Protein AF-A0A9D8R4P7-F1 (afdb_monomer_lite)

pLDDT: mean 79.98, std 19.32, range [27.42, 97.88]

Sequence (269 aa):
MMKMIKWAVLALLPLMLFSCSSNKSGESSENSKGQTEAVQPKTMDEATSVYVNKFASYGFRTRRDAVDKYMNLCSACEDAPRDEKDLPPTVWSKINTIIPSLPDAQRIQEDLIGQELEEGKEDGYFDGKRWLVERGQIRDFTILEEQKSSKRYEAKIKMKLYKTSSYGFDVILKVAYELRDKELDWNLDYVLSQGMDIIKTGNYDGMVVVSSDCSYFLINKCSSPLLVGYTLVESDGDTKKSFCVMKGYEKSYVETHGTVVIDFIEKNY

Foldseek 3Di:
DDDDDDDDDDDDDDDDDDDDDDDDDDDDDDDDDDPPPPPQDQALVSLLVVCLVCVVVVVDAFLVVLLVVSQVSCVNYPPRDPDPVSDDVSSVVSSPVVHDPAQDQVNVLVLLQQDWAAFQDPQAAGHPHIDHQHPPQWAPKDFDDWDDDPFKIKTWIWTWGDPDPWWIKTWIKIWMWTDDPPGRDTDTDDIYTNHIDIDAPVPCPPQWDWDPPPFTKTFGAAQFWKKWWKWFQAPVRDIHIYIDIAHGRGIDTDDGPGDIGTPHMTGDD

Radius of gyration: 30.41 Å; chains: 1; bounding box: 92×51×88 Å

Structure (mmCIF, N/CA/C/O backbone):
data_AF-A0A9D8R4P7-F1
#
_entry.id   AF-A0A9D8R4P7-F1
#
loop_
_atom_site.group_PDB
_atom_site.id
_atom_site.type_symbol
_atom_site.label_atom_id
_atom_site.label_alt_id
_atom_site.label_comp_id
_atom_site.label_asym_id
_atom_site.label_entity_id
_atom_site.label_seq_id
_atom_site.pdbx_PDB_ins_code
_atom_site.Cartn_x
_atom_site.Cartn_y
_atom_site.Cartn_z
_atom_site.occupancy
_atom_site.B_iso_or_equiv
_atom_site.auth_seq_id
_atom_site.auth_comp_id
_atom_site.auth_asym_id
_atom_site.auth_atom_id
_atom_site.pdbx_PDB_model_num
ATOM 1 N N . MET A 1 1 ? -4.059 41.230 -54.038 1.00 35.84 1 MET A N 1
ATOM 2 C CA . MET A 1 1 ? -4.701 40.170 -54.853 1.00 35.84 1 MET A CA 1
ATOM 3 C C . MET A 1 1 ? -4.888 38.954 -53.954 1.00 35.84 1 MET A C 1
ATOM 5 O O . MET A 1 1 ? -3.892 38.434 -53.487 1.00 35.84 1 MET A O 1
ATOM 9 N N . MET A 1 2 ? -6.093 38.728 -53.408 1.00 30.52 2 MET A N 1
ATOM 10 C CA . MET A 1 2 ? -7.085 37.732 -53.888 1.00 30.52 2 MET A CA 1
ATOM 11 C C . MET A 1 2 ? -6.500 36.301 -53.914 1.00 30.52 2 MET A C 1
ATOM 13 O O . MET A 1 2 ? -5.539 36.078 -54.629 1.00 30.52 2 MET A O 1
ATOM 17 N N . LYS A 1 3 ? -7.025 35.290 -53.206 1.00 34.12 3 LYS A N 1
ATOM 18 C CA . LYS A 1 3 ? -8.430 35.000 -52.867 1.00 34.12 3 LYS A CA 1
ATOM 19 C C . LYS A 1 3 ? -8.593 34.283 -51.515 1.00 34.12 3 LYS A C 1
ATOM 21 O O . LYS A 1 3 ? -7.834 33.384 -51.179 1.00 34.12 3 LYS A O 1
ATOM 26 N N . MET A 1 4 ? -9.677 34.652 -50.831 1.00 36.47 4 MET A N 1
ATOM 27 C CA . MET A 1 4 ? -10.406 33.841 -49.853 1.00 36.47 4 MET A CA 1
ATOM 28 C C . MET A 1 4 ? -10.946 32.556 -50.492 1.00 36.47 4 MET A C 1
ATOM 30 O O . MET A 1 4 ? -11.476 32.628 -51.601 1.00 36.47 4 MET A O 1
ATOM 34 N N . ILE A 1 5 ? -10.980 31.456 -49.736 1.00 44.16 5 ILE A N 1
ATOM 35 C CA . ILE A 1 5 ? -12.044 30.451 -49.851 1.00 44.16 5 ILE A CA 1
ATOM 36 C C . ILE A 1 5 ? -12.519 30.096 -48.437 1.00 44.16 5 ILE A C 1
ATOM 38 O O . ILE A 1 5 ? -11.790 29.520 -47.636 1.00 44.16 5 ILE A O 1
ATOM 42 N N . LYS A 1 6 ? -13.760 30.503 -48.157 1.00 37.50 6 LYS A N 1
ATOM 43 C CA . LYS A 1 6 ? -14.604 30.065 -47.044 1.00 37.50 6 LYS A CA 1
ATOM 44 C C . LYS A 1 6 ? -15.208 28.710 -47.407 1.00 37.50 6 LYS A C 1
ATOM 46 O O . LYS A 1 6 ? -15.696 28.580 -48.525 1.00 37.50 6 LYS A O 1
ATOM 51 N N . TRP A 1 7 ? -15.307 27.794 -46.450 1.00 41.50 7 TRP A N 1
ATOM 52 C CA . TRP A 1 7 ? -16.374 26.795 -46.442 1.00 41.50 7 TRP A CA 1
ATOM 53 C C . TRP A 1 7 ? -16.953 26.682 -45.036 1.00 41.50 7 TRP A C 1
ATOM 55 O O . TRP A 1 7 ? -16.262 26.350 -44.078 1.00 41.50 7 TRP A O 1
ATOM 65 N N . ALA A 1 8 ? -18.236 27.011 -44.955 1.00 39.44 8 ALA A N 1
ATOM 66 C CA . ALA A 1 8 ? -19.143 26.717 -43.866 1.00 39.44 8 ALA A CA 1
ATOM 67 C C . ALA A 1 8 ? -20.265 25.867 -44.471 1.00 39.44 8 ALA A C 1
ATOM 69 O O . ALA A 1 8 ? -20.869 26.310 -45.443 1.00 39.44 8 ALA A O 1
ATOM 70 N N . VAL A 1 9 ? -20.533 24.688 -43.908 1.00 35.38 9 VAL A N 1
ATOM 71 C CA . VAL A 1 9 ? -21.799 23.934 -44.015 1.00 35.38 9 VAL A CA 1
ATOM 72 C C . VAL A 1 9 ? -21.881 23.113 -42.717 1.00 35.38 9 VAL A C 1
ATOM 74 O O . VAL A 1 9 ? -20.989 22.316 -42.456 1.00 35.38 9 VAL A O 1
ATOM 77 N N . LEU A 1 10 ? -22.648 23.526 -41.708 1.00 33.72 10 LEU A N 1
ATOM 78 C CA . LEU A 1 10 ? -24.091 23.344 -41.475 1.00 33.72 10 LEU A CA 1
ATOM 79 C C . LEU A 1 10 ? -24.534 21.889 -41.197 1.00 33.72 10 LEU A C 1
ATOM 81 O O . LEU A 1 10 ? -24.593 21.070 -42.102 1.00 33.72 10 LEU A O 1
ATOM 85 N N . ALA A 1 11 ? -24.937 21.690 -39.934 1.00 36.56 11 ALA A N 1
ATOM 86 C CA . ALA A 1 11 ? -26.035 20.863 -39.413 1.00 36.56 11 ALA A CA 1
ATOM 87 C C . ALA A 1 11 ? -26.041 19.333 -39.628 1.00 36.56 11 ALA A C 1
ATOM 89 O O . ALA A 1 11 ? -26.148 18.849 -40.746 1.00 36.56 11 ALA A O 1
ATOM 90 N N . LEU A 1 12 ? -26.143 18.582 -38.519 1.00 34.09 12 LEU A N 1
ATOM 91 C CA . LEU A 1 12 ? -27.394 17.911 -38.111 1.00 34.09 12 LEU A CA 1
ATOM 92 C C . LEU A 1 12 ? -27.216 17.172 -36.770 1.00 34.09 12 LEU A C 1
ATOM 94 O O . LEU A 1 12 ? -26.515 16.171 -36.667 1.00 34.09 12 LEU A O 1
ATOM 98 N N . LEU A 1 13 ? -27.893 17.692 -35.746 1.00 39.62 13 LEU A N 1
ATOM 99 C CA . LEU A 1 13 ? -28.255 16.996 -34.509 1.00 39.62 13 LEU A CA 1
ATOM 100 C C . LEU A 1 13 ? -29.486 16.118 -34.777 1.00 39.62 13 LEU A C 1
ATOM 102 O O . LEU A 1 13 ? -30.427 16.600 -35.411 1.00 39.62 13 LEU A O 1
ATOM 106 N N . PRO A 1 14 ? -29.559 14.923 -34.177 1.00 43.78 14 PRO A N 1
ATOM 107 C CA . PRO A 1 14 ? -30.838 14.387 -33.736 1.00 43.78 14 PRO A CA 1
ATOM 108 C C . PRO A 1 14 ? -30.864 14.240 -32.211 1.00 43.78 14 PRO A C 1
ATOM 110 O O . PRO A 1 14 ? -30.110 13.465 -31.622 1.00 43.78 14 PRO A O 1
ATOM 113 N N . LEU A 1 15 ? -31.795 14.973 -31.592 1.00 41.69 15 LEU A N 1
ATOM 114 C CA . LEU A 1 15 ? -32.426 14.577 -30.338 1.00 41.69 15 LEU A CA 1
ATOM 115 C C . LEU A 1 15 ? -33.065 13.194 -30.520 1.00 41.69 15 LEU A C 1
ATOM 117 O O . LEU A 1 15 ? -33.832 12.992 -31.459 1.00 41.69 15 LEU A O 1
ATOM 121 N N . MET A 1 16 ? -32.851 12.301 -29.560 1.00 44.09 16 MET A N 1
ATOM 122 C CA . MET A 1 16 ? -33.767 11.195 -29.287 1.00 44.09 16 MET A CA 1
ATOM 123 C C . MET A 1 16 ? -34.243 11.329 -27.842 1.00 44.09 16 MET A C 1
ATOM 125 O O . MET A 1 16 ? -33.604 10.870 -26.900 1.00 44.09 16 MET A O 1
ATOM 129 N N . LEU A 1 17 ? -35.375 12.016 -27.693 1.00 38.16 17 LEU A N 1
ATOM 130 C CA . LEU A 1 17 ? -36.279 11.867 -26.562 1.00 38.16 17 LEU A CA 1
ATOM 131 C C . LEU A 1 17 ? -37.118 10.614 -26.823 1.00 38.16 17 LEU A C 1
ATOM 133 O O . LEU A 1 17 ? -37.906 10.597 -27.764 1.00 38.16 17 LEU A O 1
ATOM 137 N N . PHE A 1 18 ? -36.991 9.598 -25.974 1.00 35.66 18 PHE A N 1
ATOM 138 C CA . PHE A 1 18 ? -38.037 8.591 -25.811 1.00 35.66 18 PHE A CA 1
ATOM 139 C C . PHE A 1 18 ? -38.735 8.837 -24.476 1.00 35.66 18 PHE A C 1
ATOM 141 O O . PHE A 1 18 ? -38.341 8.327 -23.434 1.00 35.66 18 PHE A O 1
ATOM 148 N N . SER A 1 19 ? -39.796 9.640 -24.547 1.00 33.31 19 SER A N 1
ATOM 149 C CA . SER A 1 19 ? -40.949 9.519 -23.662 1.00 33.31 19 SER A CA 1
ATOM 150 C C . SER A 1 19 ? -42.031 8.776 -24.436 1.00 33.31 19 SER A C 1
ATOM 152 O O . SER A 1 19 ? -42.495 9.256 -25.467 1.00 33.31 19 SER A O 1
ATOM 154 N N . CYS A 1 20 ? -42.468 7.633 -23.917 1.00 33.03 20 CYS A N 1
ATOM 155 C CA . CYS A 1 20 ? -43.811 7.118 -24.155 1.00 33.03 20 CYS A CA 1
ATOM 156 C C . CYS A 1 20 ? -44.478 6.901 -22.798 1.00 33.03 20 CYS A C 1
ATOM 158 O O . CYS A 1 20 ? -44.189 5.970 -22.053 1.00 33.03 20 CYS A O 1
ATOM 160 N N . SER A 1 21 ? -45.336 7.871 -22.508 1.00 31.88 21 SER A N 1
ATOM 161 C CA . SER A 1 21 ? -46.465 7.852 -21.587 1.00 31.88 21 SER A CA 1
ATOM 162 C C . SER A 1 21 ? -47.461 6.739 -21.955 1.00 31.88 21 SER A C 1
ATOM 164 O O . SER A 1 21 ? -47.624 6.447 -23.139 1.00 31.88 21 SER A O 1
ATOM 166 N N . SER A 1 22 ? -48.175 6.177 -20.967 1.00 33.00 22 SER A N 1
ATOM 167 C CA . SER A 1 22 ? -49.644 6.344 -20.881 1.00 33.00 22 SER A CA 1
ATOM 168 C C . SER A 1 22 ? -50.313 5.480 -19.794 1.00 33.00 22 SER A C 1
ATOM 170 O O . SER A 1 22 ? -50.441 4.268 -19.927 1.00 33.00 22 SER A O 1
ATOM 172 N N . ASN A 1 23 ? -50.777 6.178 -18.749 1.00 33.44 23 ASN A N 1
ATOM 173 C CA . ASN A 1 23 ? -52.084 6.123 -18.070 1.00 33.44 23 ASN A CA 1
ATOM 174 C C . ASN A 1 23 ? -52.814 4.782 -17.841 1.00 33.44 23 ASN A C 1
ATOM 176 O O . ASN A 1 23 ? -53.362 4.199 -18.774 1.00 33.44 23 ASN A O 1
ATOM 180 N N . LYS A 1 24 ? -53.144 4.509 -16.567 1.00 30.77 24 LYS A N 1
ATOM 181 C CA . LYS A 1 24 ? -54.489 4.815 -16.029 1.00 30.77 24 LYS A CA 1
ATOM 182 C C . LYS A 1 24 ? -54.573 4.698 -14.500 1.00 30.77 24 LYS A C 1
ATOM 184 O O . LYS A 1 24 ? -54.025 3.799 -13.881 1.00 30.77 24 LYS A O 1
ATOM 189 N N . SER A 1 25 ? -55.297 5.667 -13.958 1.00 34.38 25 SER A N 1
ATOM 190 C CA . SER A 1 25 ? -55.789 5.869 -12.599 1.00 34.38 25 SER A CA 1
ATOM 191 C C . SER A 1 25 ? -56.754 4.785 -12.103 1.00 34.38 25 SER A C 1
ATOM 193 O O . SER A 1 25 ? -57.582 4.328 -12.891 1.00 34.38 25 SER A O 1
ATOM 195 N N . GLY A 1 26 ? -56.776 4.545 -10.787 1.00 29.28 26 GLY A N 1
ATOM 196 C CA . GLY A 1 26 ? -57.983 4.084 -10.091 1.00 29.28 26 GLY A CA 1
ATOM 197 C C . GLY A 1 26 ? -57.746 3.189 -8.874 1.00 29.28 26 GLY A C 1
ATOM 198 O O . GLY A 1 26 ? -57.431 2.023 -9.042 1.00 29.28 26 GLY A O 1
ATOM 199 N N . GLU A 1 27 ? -58.009 3.758 -7.695 1.00 27.42 27 GLU A N 1
ATOM 200 C CA . GLU A 1 27 ? -58.488 3.105 -6.461 1.00 27.42 27 GLU A CA 1
ATOM 201 C C . GLU A 1 27 ? -57.509 2.348 -5.536 1.00 27.42 27 GLU A C 1
ATOM 203 O O . GLU A 1 27 ? -57.062 1.232 -5.768 1.00 27.42 27 GLU A O 1
ATOM 208 N N . SER A 1 28 ? -57.245 3.034 -4.417 1.00 34.16 28 SER A N 1
ATOM 209 C CA . SER A 1 28 ? -57.152 2.554 -3.032 1.00 34.16 28 SER A CA 1
ATOM 210 C C . SER A 1 28 ? -57.069 1.046 -2.767 1.00 34.16 28 SER A C 1
ATOM 212 O O . SER A 1 28 ? -58.062 0.330 -2.872 1.00 34.16 28 SER A O 1
ATOM 214 N N . SER A 1 29 ? -55.969 0.637 -2.138 1.00 30.30 29 SER A N 1
ATOM 215 C CA . SER A 1 29 ? -56.058 -0.208 -0.947 1.00 30.30 29 SER A CA 1
ATOM 216 C C . SER A 1 29 ? -54.818 -0.022 -0.082 1.00 30.30 29 SER A C 1
ATOM 218 O O . SER A 1 29 ? -53.686 -0.144 -0.550 1.00 30.30 29 SER A O 1
ATOM 220 N N . GLU A 1 30 ? -55.073 0.279 1.182 1.00 35.19 30 GLU A N 1
ATOM 221 C CA . GLU A 1 30 ? -54.176 0.191 2.322 1.00 35.19 30 GLU A CA 1
ATOM 222 C C . GLU A 1 30 ? -53.153 -0.952 2.212 1.00 35.19 30 GLU A C 1
ATOM 224 O O . GLU A 1 30 ? -53.505 -2.116 2.033 1.00 35.19 30 GLU A O 1
ATOM 229 N N . ASN A 1 31 ? -51.876 -0.625 2.403 1.00 31.11 31 ASN A N 1
ATOM 230 C CA . ASN A 1 31 ? -51.019 -1.381 3.314 1.00 31.11 31 ASN A CA 1
ATOM 231 C C . ASN A 1 31 ? -49.731 -0.602 3.581 1.00 31.11 31 ASN A C 1
ATOM 233 O O . ASN A 1 31 ? -48.689 -0.796 2.958 1.00 31.11 31 ASN A O 1
ATOM 237 N N . SER A 1 32 ? -49.817 0.269 4.582 1.00 41.09 32 SER A N 1
ATOM 238 C CA . SER A 1 32 ? -48.684 0.605 5.428 1.00 41.09 32 SER A CA 1
ATOM 239 C C . SER A 1 32 ? -48.133 -0.684 6.048 1.00 41.09 32 SER A C 1
ATOM 241 O O . SER A 1 32 ? -48.747 -1.261 6.946 1.00 41.09 32 SER A O 1
ATOM 243 N N . LYS A 1 33 ? -46.966 -1.144 5.597 1.00 34.75 33 LYS A N 1
ATOM 244 C CA . LYS A 1 33 ? -46.168 -2.124 6.340 1.00 34.75 33 LYS A CA 1
ATOM 245 C C . LYS A 1 33 ? -44.724 -1.656 6.449 1.00 34.75 33 LYS A C 1
ATOM 247 O O . LYS A 1 33 ? -43.892 -1.938 5.598 1.00 34.75 33 LYS A O 1
ATOM 252 N N . GLY A 1 34 ? -44.471 -0.976 7.565 1.00 33.84 34 GLY A N 1
ATOM 253 C CA . GLY A 1 34 ? -43.311 -1.272 8.397 1.00 33.84 34 GLY A CA 1
ATOM 254 C C . GLY A 1 34 ? -41.989 -0.644 7.982 1.00 33.84 34 GLY A C 1
ATOM 255 O O . GLY A 1 34 ? -41.006 -1.359 7.832 1.00 33.84 34 GLY A O 1
ATOM 256 N N . GLN A 1 35 ? -41.913 0.687 7.939 1.00 33.66 35 GLN A N 1
ATOM 257 C CA . GLN A 1 35 ? -40.735 1.309 8.542 1.00 33.66 35 GLN A CA 1
ATOM 258 C C . GLN A 1 35 ? -40.884 1.112 10.050 1.00 33.66 35 GLN A C 1
ATOM 260 O O . GLN A 1 35 ? -41.566 1.876 10.726 1.00 33.66 35 GLN A O 1
ATOM 265 N N . THR A 1 36 ? -40.333 0.016 10.566 1.00 39.75 36 THR A N 1
ATOM 266 C CA . THR A 1 36 ? -40.119 -0.140 12.000 1.00 39.75 36 THR A CA 1
ATOM 267 C C . THR A 1 36 ? -39.171 0.985 12.392 1.00 39.75 36 THR A C 1
ATOM 269 O O . THR A 1 36 ? -37.985 0.930 12.061 1.00 39.75 36 THR A O 1
ATOM 272 N N . GLU A 1 37 ? -39.688 2.036 13.031 1.00 45.66 37 GLU A N 1
ATOM 273 C CA . GLU A 1 37 ? -38.845 2.957 13.789 1.00 45.66 37 GLU A CA 1
ATOM 274 C C . GLU A 1 37 ? -37.920 2.086 14.639 1.00 45.66 37 GLU A C 1
ATOM 276 O O . GLU A 1 37 ? -38.380 1.202 15.367 1.00 45.66 37 GLU A O 1
ATOM 281 N N . ALA A 1 38 ? -36.609 2.229 14.446 1.00 61.56 38 ALA A N 1
ATOM 282 C CA . ALA A 1 38 ? -35.646 1.463 15.212 1.00 61.56 38 ALA A CA 1
ATOM 283 C C . ALA A 1 38 ? -35.826 1.865 16.676 1.00 61.56 38 ALA A C 1
ATOM 285 O O . ALA A 1 38 ? -35.404 2.949 17.074 1.00 61.56 38 ALA A O 1
ATOM 286 N N . VAL A 1 39 ? -36.512 1.016 17.443 1.00 71.62 39 VAL A N 1
ATOM 287 C CA . VAL A 1 39 ? -36.743 1.226 18.869 1.00 71.62 39 VAL A CA 1
ATOM 288 C C . VAL A 1 39 ? -35.374 1.405 19.517 1.00 71.62 39 VAL A C 1
ATOM 290 O O . VAL A 1 39 ? -34.543 0.495 19.489 1.00 71.62 39 VAL A O 1
ATOM 293 N N . GLN A 1 40 ? -35.130 2.614 20.021 1.00 81.81 40 GLN A N 1
ATOM 294 C CA . GLN A 1 40 ? -33.942 2.937 20.801 1.00 81.81 40 GLN A CA 1
ATOM 295 C C . GLN A 1 40 ? -33.931 2.035 22.046 1.00 81.81 40 GLN A C 1
ATOM 297 O O . GLN A 1 40 ? -34.973 1.928 22.704 1.00 81.81 40 GLN A O 1
ATOM 302 N N . PRO A 1 41 ? -32.808 1.368 22.360 1.00 88.12 41 PRO A N 1
ATOM 303 C CA . PRO A 1 41 ? -32.706 0.548 23.559 1.00 88.12 41 PRO A CA 1
ATOM 304 C C . PRO A 1 41 ? -32.970 1.390 24.809 1.00 88.12 41 PRO A C 1
ATOM 306 O O . PRO A 1 41 ? -32.479 2.515 24.911 1.00 88.12 41 PRO A O 1
ATOM 309 N N . LYS A 1 42 ? -33.732 0.851 25.763 1.00 88.00 42 LYS A N 1
ATOM 310 C CA . LYS A 1 42 ? -33.992 1.523 27.048 1.00 88.00 42 LYS A CA 1
ATOM 311 C C . LYS A 1 42 ? -33.027 1.071 28.136 1.00 88.00 42 LYS A C 1
ATOM 313 O O . LYS A 1 42 ? -32.786 1.808 29.087 1.00 88.00 42 LYS A O 1
ATOM 318 N N . THR A 1 43 ? -32.476 -0.132 27.993 1.00 91.19 43 THR A N 1
ATOM 319 C CA . THR A 1 43 ? -31.517 -0.711 28.937 1.00 91.19 43 THR A CA 1
ATOM 320 C C . THR A 1 43 ? -30.192 -1.038 28.255 1.00 91.19 43 THR A C 1
ATOM 322 O O . THR A 1 43 ? -30.125 -1.274 27.044 1.00 91.19 43 THR A O 1
ATOM 325 N N . MET A 1 44 ? -29.122 -1.099 29.050 1.00 91.00 44 MET A N 1
ATOM 326 C CA . MET A 1 44 ? -27.795 -1.471 28.556 1.00 91.00 44 MET A CA 1
ATOM 327 C C . MET A 1 44 ? -27.761 -2.907 28.002 1.00 91.00 44 MET A C 1
ATOM 329 O O . MET A 1 44 ? -27.059 -3.174 27.025 1.00 91.00 44 MET A O 1
ATOM 333 N N . ASP A 1 45 ? -28.548 -3.825 28.568 1.00 91.88 45 ASP A N 1
ATOM 334 C CA . ASP A 1 45 ? -28.653 -5.208 28.085 1.00 91.88 45 ASP A CA 1
ATOM 335 C C . ASP A 1 45 ? -29.309 -5.275 26.700 1.00 91.88 45 ASP A C 1
ATOM 337 O O . ASP A 1 45 ? -28.825 -5.976 25.804 1.00 91.88 45 ASP A O 1
ATOM 341 N N . GLU A 1 46 ? -30.372 -4.492 26.483 1.00 92.06 46 GLU A N 1
ATOM 342 C CA . GLU A 1 46 ? -30.994 -4.340 25.166 1.00 92.06 46 GLU A CA 1
ATOM 343 C C . GLU A 1 46 ? -30.002 -3.745 24.160 1.00 92.06 46 GLU A C 1
ATOM 345 O O . GLU A 1 46 ? -29.854 -4.275 23.055 1.00 92.06 46 GLU A O 1
ATOM 350 N N . ALA A 1 47 ? -29.277 -2.690 24.547 1.00 92.31 47 ALA A N 1
ATOM 351 C CA . ALA A 1 47 ? -28.285 -2.047 23.690 1.00 92.31 47 ALA A CA 1
ATOM 352 C C . ALA A 1 47 ? -27.147 -3.008 23.320 1.00 92.31 47 ALA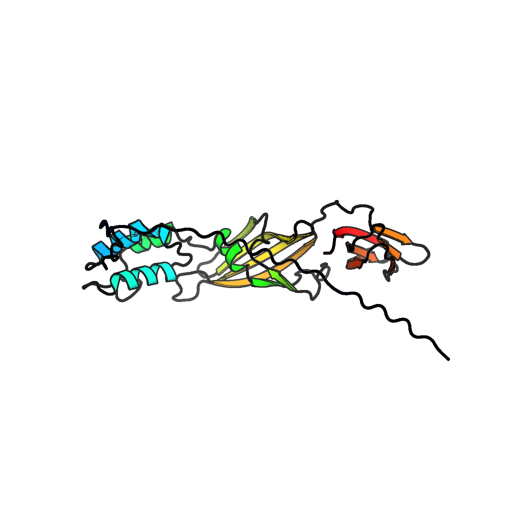 A C 1
ATOM 354 O O . ALA A 1 47 ? -26.783 -3.118 22.147 1.00 92.31 47 ALA A O 1
ATOM 355 N N . THR A 1 48 ? -26.643 -3.767 24.296 1.00 93.38 48 THR A N 1
ATOM 356 C CA . THR A 1 48 ? -25.619 -4.803 24.105 1.00 93.38 48 THR A CA 1
ATOM 357 C C . THR A 1 48 ? -26.102 -5.873 23.136 1.00 93.38 48 THR A C 1
ATOM 359 O O . THR A 1 48 ? -25.396 -6.207 22.183 1.00 93.38 48 THR A O 1
ATOM 362 N N . SER A 1 49 ? -27.321 -6.381 23.326 1.00 93.56 49 SER A N 1
ATOM 363 C CA . SER A 1 49 ? -27.913 -7.390 22.446 1.00 93.56 49 SER A CA 1
ATOM 364 C C . SER A 1 49 ? -28.057 -6.875 21.010 1.00 93.56 49 SER A C 1
ATOM 366 O O . SER A 1 49 ? -27.612 -7.529 20.062 1.00 93.56 49 SER A O 1
ATOM 368 N N . VAL A 1 50 ? -28.603 -5.667 20.825 1.00 93.00 50 VAL A N 1
ATOM 369 C CA . VAL A 1 50 ? -28.737 -5.034 19.502 1.00 93.00 50 VAL A CA 1
ATOM 370 C C . VAL A 1 50 ? -27.371 -4.842 18.848 1.00 93.00 50 VAL A C 1
ATOM 372 O O . VAL A 1 50 ? -27.199 -5.163 17.669 1.00 93.00 50 VAL A O 1
ATOM 375 N N . TYR A 1 51 ? -26.396 -4.339 19.601 1.00 93.88 51 TYR A N 1
ATOM 376 C CA . TYR A 1 51 ? -25.051 -4.075 19.114 1.00 93.88 51 TYR A CA 1
ATOM 377 C C . TYR A 1 51 ? -24.337 -5.354 18.676 1.00 93.88 51 TYR A C 1
ATOM 379 O O . TYR A 1 51 ? -23.867 -5.429 17.543 1.00 93.88 51 TYR A O 1
ATOM 387 N N . VAL A 1 52 ? -24.305 -6.385 19.525 1.00 93.50 52 VAL A N 1
ATOM 388 C CA . VAL A 1 52 ? -23.616 -7.653 19.238 1.00 93.50 52 VAL A CA 1
ATOM 389 C C . VAL A 1 52 ? -24.250 -8.373 18.047 1.00 93.50 52 VAL A C 1
ATOM 391 O O . VAL A 1 52 ? -23.519 -8.864 17.181 1.00 93.50 52 VAL A O 1
ATOM 394 N N . ASN A 1 53 ? -25.585 -8.392 17.962 1.00 92.75 53 ASN A N 1
ATOM 395 C CA . ASN A 1 53 ? -26.312 -9.043 16.869 1.00 92.75 53 ASN A CA 1
ATOM 396 C C . ASN A 1 53 ? -26.113 -8.335 15.524 1.00 92.75 53 ASN A C 1
ATOM 398 O O . ASN A 1 53 ? -26.069 -8.986 14.482 1.00 92.75 53 ASN A O 1
ATOM 402 N N . LYS A 1 54 ? -25.966 -7.006 15.534 1.00 93.12 54 LYS A N 1
ATOM 403 C CA . LYS A 1 54 ? -25.767 -6.203 14.319 1.00 93.12 54 LYS A CA 1
ATOM 404 C C . LYS A 1 54 ? -24.311 -5.839 14.052 1.00 93.12 54 LYS A C 1
ATOM 406 O O . LYS A 1 54 ? -24.049 -5.191 13.043 1.00 93.12 54 LYS A O 1
ATOM 411 N N . PHE A 1 55 ? -23.366 -6.275 14.886 1.00 92.06 55 PHE A N 1
ATOM 412 C CA . PHE A 1 55 ? -21.977 -5.813 14.842 1.00 92.06 55 PHE A CA 1
ATOM 413 C C . PHE A 1 55 ? -21.369 -5.894 13.439 1.00 92.06 55 PHE A C 1
ATOM 415 O O . PHE A 1 55 ? -20.854 -4.910 12.919 1.00 92.06 55 PHE A O 1
ATOM 422 N N . ALA A 1 56 ? -21.489 -7.060 12.796 1.00 87.88 56 ALA A N 1
ATOM 423 C CA . ALA A 1 56 ? -20.938 -7.293 11.463 1.00 87.88 56 ALA A CA 1
ATOM 424 C C . ALA A 1 56 ? -21.564 -6.382 10.391 1.00 87.88 56 ALA A C 1
ATOM 426 O O . ALA A 1 56 ? -20.889 -6.002 9.442 1.00 87.88 56 ALA A O 1
ATOM 427 N N . SER A 1 57 ? -22.833 -5.991 10.557 1.00 90.88 57 SER A N 1
ATOM 428 C CA . SER A 1 57 ? -23.524 -5.101 9.615 1.00 90.88 57 SER A CA 1
ATOM 429 C C . SER A 1 57 ? -23.065 -3.645 9.700 1.00 90.88 57 SER A C 1
ATOM 431 O O . SER A 1 57 ? -23.293 -2.888 8.762 1.00 90.88 57 SER A O 1
ATOM 433 N N . TYR A 1 58 ? -22.415 -3.245 10.799 1.00 89.00 58 TYR A N 1
ATOM 434 C CA . TYR A 1 58 ? -21.907 -1.883 10.947 1.00 89.00 58 TYR A CA 1
ATOM 435 C C . TYR A 1 58 ? -20.602 -1.644 10.183 1.00 89.00 58 TYR A C 1
ATOM 437 O O . TYR A 1 58 ? -20.279 -0.493 9.910 1.00 89.00 58 TYR A O 1
ATOM 445 N N . GLY A 1 59 ? -19.866 -2.703 9.824 1.00 86.81 59 GLY A N 1
ATOM 446 C CA . GLY A 1 59 ? -18.647 -2.584 9.019 1.00 86.81 59 GLY A CA 1
ATOM 447 C C . GLY A 1 59 ? -17.552 -1.736 9.674 1.00 86.81 59 GLY A C 1
ATOM 448 O O . GLY A 1 59 ? -16.853 -1.006 8.971 1.00 86.81 59 GLY A O 1
ATOM 449 N N . PHE A 1 60 ? -17.427 -1.791 11.006 1.00 89.56 60 PHE A N 1
ATOM 450 C CA . PHE A 1 60 ? -16.413 -1.022 11.730 1.00 89.56 60 PHE A CA 1
ATOM 451 C C . PHE A 1 60 ? -15.002 -1.387 11.281 1.00 89.56 60 PHE A C 1
ATOM 453 O O . PHE A 1 60 ? -14.680 -2.562 11.104 1.00 89.56 60 PHE A O 1
ATOM 460 N N . ARG A 1 61 ? -14.158 -0.361 11.166 1.00 82.81 61 ARG A N 1
ATOM 461 C CA . ARG A 1 61 ? -12.741 -0.499 10.811 1.00 82.81 61 ARG A CA 1
ATOM 462 C C . ARG A 1 61 ? -11.821 -0.273 12.001 1.00 82.81 61 ARG A C 1
ATOM 464 O O . ARG A 1 61 ? -10.752 -0.873 12.076 1.00 82.81 61 ARG A O 1
ATOM 471 N N . THR A 1 62 ? -12.244 0.584 12.927 1.00 87.75 62 THR A N 1
ATOM 472 C CA . THR A 1 62 ? -11.479 0.954 14.116 1.00 87.75 62 THR A CA 1
ATOM 473 C C . THR A 1 62 ? -12.251 0.587 15.377 1.00 87.75 62 THR A C 1
ATOM 475 O O . THR A 1 62 ? -13.489 0.558 15.390 1.00 87.75 62 THR A O 1
ATOM 478 N N . ARG A 1 63 ? -11.526 0.268 16.453 1.00 91.88 63 ARG A N 1
ATOM 479 C CA . ARG A 1 63 ? -12.130 0.060 17.771 1.00 91.88 63 ARG A CA 1
ATOM 480 C C . ARG A 1 63 ? -12.831 1.321 18.238 1.00 91.88 63 ARG A C 1
ATOM 482 O O . ARG A 1 63 ? -13.906 1.198 18.810 1.00 91.88 63 ARG A O 1
ATOM 489 N N . ARG A 1 64 ? -12.277 2.505 17.959 1.00 91.25 64 ARG A N 1
ATOM 490 C CA . ARG A 1 64 ? -12.921 3.775 18.314 1.00 91.25 64 ARG A CA 1
ATOM 491 C C . ARG A 1 64 ? -14.304 3.924 17.675 1.00 91.25 64 ARG A C 1
ATOM 493 O O . ARG A 1 64 ? -15.259 4.128 18.412 1.00 91.25 64 ARG A O 1
ATOM 500 N N . ASP A 1 65 ? -14.455 3.686 16.369 1.00 90.94 65 ASP A N 1
ATOM 501 C CA . ASP A 1 65 ? -15.777 3.735 15.712 1.00 90.94 65 ASP A CA 1
ATOM 502 C C . ASP A 1 65 ? -16.767 2.748 16.346 1.00 90.94 65 ASP A C 1
ATOM 504 O O . ASP A 1 65 ? -17.954 3.038 16.527 1.00 90.94 65 ASP A O 1
ATOM 508 N N . ALA A 1 66 ? -16.270 1.554 16.677 1.00 92.81 66 ALA A N 1
ATOM 509 C CA . ALA A 1 66 ? -17.065 0.505 17.287 1.00 92.81 66 ALA A CA 1
ATOM 510 C C . ALA A 1 66 ? -17.535 0.910 18.696 1.00 92.81 66 ALA A C 1
ATOM 512 O O . ALA A 1 66 ? -18.712 0.722 19.021 1.00 92.81 66 ALA A O 1
ATOM 513 N N . VAL A 1 67 ? -16.640 1.484 19.503 1.00 93.25 67 VAL A N 1
ATOM 514 C CA . VAL A 1 67 ? -16.934 2.019 20.837 1.00 93.25 67 VAL A CA 1
ATOM 515 C C . VAL A 1 67 ? -17.925 3.174 20.738 1.00 93.25 67 VAL A C 1
ATOM 517 O O . VAL A 1 67 ? -18.979 3.109 21.365 1.00 93.25 67 VAL A O 1
ATOM 520 N N . ASP A 1 68 ? -17.669 4.169 19.891 1.00 91.94 68 ASP A N 1
ATOM 521 C CA . ASP A 1 68 ? -18.536 5.338 19.723 1.00 91.94 68 ASP A CA 1
ATOM 522 C C . ASP A 1 68 ? -19.948 4.933 19.291 1.00 91.94 68 ASP A C 1
ATOM 524 O O . ASP A 1 68 ? -20.947 5.458 19.789 1.00 91.94 68 ASP A O 1
ATOM 528 N N . LYS A 1 69 ? -20.075 3.948 18.394 1.00 93.88 69 LYS A N 1
ATOM 529 C CA . LYS A 1 69 ? -21.388 3.429 17.999 1.00 93.88 69 LYS A CA 1
ATOM 530 C C . LYS A 1 69 ? -22.124 2.768 19.161 1.00 93.88 69 LYS A C 1
ATOM 532 O O . LYS A 1 69 ? -23.343 2.917 19.247 1.00 93.88 69 LYS A O 1
ATOM 537 N N . TYR A 1 70 ? -21.418 2.050 20.031 1.00 93.50 70 TYR A N 1
ATOM 538 C CA . TYR A 1 70 ? -22.016 1.467 21.229 1.00 93.50 70 TYR A CA 1
ATOM 539 C C . TYR A 1 70 ? -22.440 2.550 22.230 1.00 93.50 70 TYR A C 1
ATOM 541 O O . TYR A 1 70 ? -23.590 2.554 22.660 1.00 93.50 70 TYR A O 1
ATOM 549 N N . MET A 1 71 ? -21.567 3.519 22.523 1.00 92.25 71 MET A N 1
ATOM 550 C CA . MET A 1 71 ? -21.871 4.648 23.416 1.00 92.25 71 MET A CA 1
ATOM 551 C C . MET A 1 71 ? -23.108 5.422 22.939 1.00 92.25 71 MET A C 1
ATOM 553 O O . MET A 1 71 ? -24.002 5.719 23.726 1.00 92.25 71 MET A O 1
ATOM 557 N N . ASN A 1 72 ? -23.214 5.663 21.629 1.00 91.56 72 ASN A N 1
ATOM 558 C CA . ASN A 1 72 ? -24.373 6.318 21.022 1.00 91.56 72 ASN A CA 1
ATOM 559 C C . ASN A 1 72 ? -25.659 5.477 21.084 1.00 91.56 72 ASN A C 1
ATOM 561 O O . ASN A 1 72 ? -26.744 6.037 21.179 1.00 91.56 72 ASN A O 1
ATOM 565 N N . LEU A 1 73 ? -25.571 4.144 21.017 1.00 90.94 73 LEU A N 1
ATOM 566 C CA . LEU A 1 73 ? -26.736 3.268 21.215 1.00 90.94 73 LEU A CA 1
ATOM 567 C C . LEU A 1 73 ? -27.209 3.273 22.671 1.00 90.94 73 LEU A C 1
ATOM 569 O O . LEU A 1 73 ? -28.401 3.124 22.924 1.00 90.94 73 LEU A O 1
ATOM 573 N N . CYS A 1 74 ? -26.282 3.449 23.609 1.00 90.88 74 CYS A N 1
ATOM 574 C CA . CYS A 1 74 ? -26.569 3.489 25.035 1.00 90.88 74 CYS A CA 1
ATOM 575 C C . CYS A 1 74 ? -26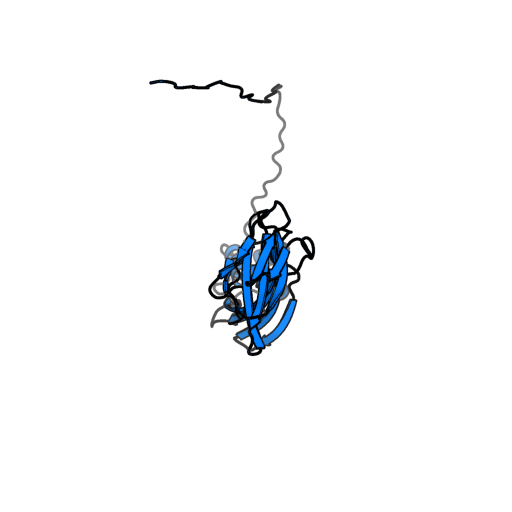.935 4.886 25.549 1.00 90.88 74 CYS A C 1
ATOM 577 O O . CYS A 1 74 ? -27.268 5.009 26.721 1.00 90.88 74 CYS A O 1
ATOM 579 N N . SER A 1 75 ? -26.898 5.941 24.727 1.00 87.31 75 SER A N 1
ATOM 580 C CA . SER A 1 75 ? -27.020 7.327 25.210 1.00 87.31 75 SER A CA 1
ATOM 581 C C . SER A 1 75 ? -28.356 7.641 25.896 1.00 87.31 75 SER A C 1
ATOM 583 O O . SER A 1 75 ? -28.452 8.619 26.630 1.00 87.31 75 SER A O 1
ATOM 585 N N . ALA A 1 76 ? -29.392 6.842 25.628 1.00 84.69 76 ALA A N 1
ATOM 586 C CA . ALA A 1 76 ? -30.719 6.956 26.232 1.00 84.69 76 ALA A CA 1
ATOM 587 C C . ALA A 1 76 ? -30.984 5.918 27.342 1.00 84.69 76 ALA A C 1
ATOM 589 O O . ALA A 1 76 ? -32.085 5.884 27.888 1.00 84.69 76 ALA A O 1
ATOM 590 N N . CYS A 1 77 ? -30.010 5.060 27.657 1.00 88.44 77 CYS A N 1
ATOM 591 C CA . CYS A 1 77 ? -30.128 4.061 28.715 1.00 88.44 77 CYS A CA 1
ATOM 592 C C . CYS A 1 77 ? -29.950 4.706 30.094 1.00 88.44 77 CYS A C 1
ATOM 594 O O . CYS A 1 77 ? -29.117 5.595 30.265 1.00 88.44 77 CYS A O 1
ATOM 596 N N . GLU A 1 78 ? -30.687 4.214 31.090 1.00 81.06 78 GLU A N 1
ATOM 597 C CA . GLU A 1 78 ? -30.585 4.704 32.476 1.00 81.06 78 GLU A CA 1
ATOM 598 C C . GLU A 1 78 ? -29.176 4.492 33.068 1.00 81.06 78 GLU A C 1
ATOM 600 O O . GLU A 1 78 ? -28.659 5.370 33.756 1.00 81.06 78 GLU A O 1
ATOM 605 N N . ASP A 1 79 ? -28.517 3.387 32.697 1.00 82.81 79 ASP A N 1
ATOM 606 C CA . ASP A 1 79 ? -27.169 3.002 33.143 1.00 82.81 79 ASP A CA 1
ATOM 607 C C . ASP A 1 79 ? -26.128 3.093 32.012 1.00 82.81 79 ASP A C 1
ATOM 609 O O . ASP A 1 79 ? -25.323 2.184 31.798 1.00 82.81 79 ASP A O 1
ATOM 613 N N . ALA A 1 80 ? -26.169 4.169 31.222 1.00 86.50 80 ALA A N 1
ATOM 614 C CA . ALA A 1 80 ? -25.231 4.349 30.119 1.00 86.50 80 ALA A CA 1
ATOM 615 C C . ALA A 1 80 ? -23.761 4.368 30.609 1.00 86.50 80 ALA A C 1
ATOM 617 O O . ALA A 1 80 ? -23.452 5.062 31.587 1.00 86.50 80 ALA A O 1
ATOM 618 N N . PRO A 1 81 ? -22.835 3.660 29.929 1.00 87.12 81 PRO A N 1
ATOM 619 C CA . PRO A 1 81 ? -21.406 3.756 30.219 1.00 87.12 81 PRO A CA 1
ATOM 620 C C . PRO A 1 81 ? -20.936 5.205 30.065 1.00 87.12 81 PRO A C 1
ATOM 622 O O . PRO A 1 81 ? -21.361 5.907 29.144 1.00 87.12 81 PRO A O 1
ATOM 625 N N . ARG A 1 82 ? -20.064 5.661 30.970 1.00 85.81 82 ARG A N 1
ATOM 626 C CA . ARG A 1 82 ? -19.538 7.034 30.941 1.00 85.81 82 ARG A CA 1
ATOM 627 C C . ARG A 1 82 ? -18.240 7.106 30.157 1.00 85.81 82 ARG A C 1
ATOM 629 O O . ARG A 1 82 ? -18.061 8.042 29.387 1.00 85.81 82 ARG A O 1
ATOM 636 N N . ASP A 1 83 ? -17.405 6.082 30.307 1.00 87.00 83 ASP A N 1
ATOM 637 C CA . ASP A 1 83 ? -16.129 5.948 29.617 1.00 87.00 83 ASP A CA 1
ATOM 638 C C . ASP A 1 83 ? -15.987 4.582 28.923 1.00 87.00 83 ASP A C 1
ATOM 640 O O . ASP A 1 83 ? -16.673 3.609 29.236 1.00 87.00 83 ASP A O 1
ATOM 644 N N . GLU A 1 84 ? -14.998 4.470 28.030 1.00 85.31 84 GLU A N 1
ATOM 645 C CA . GLU A 1 84 ? -14.655 3.230 27.306 1.00 85.31 84 GLU A CA 1
ATOM 646 C C . GLU A 1 84 ? -14.330 2.044 28.241 1.00 85.31 84 GLU A C 1
ATOM 648 O O . GLU A 1 84 ? -14.438 0.873 27.869 1.00 85.31 84 GLU A O 1
ATOM 653 N N . LYS A 1 85 ? -13.920 2.351 29.476 1.00 85.81 85 LYS A N 1
ATOM 654 C CA . LYS A 1 85 ? -13.599 1.370 30.522 1.00 85.81 85 LYS A CA 1
ATOM 655 C C . LYS A 1 85 ? -14.844 0.743 31.149 1.00 85.81 85 LYS A C 1
ATOM 657 O O . LYS A 1 85 ? -14.730 -0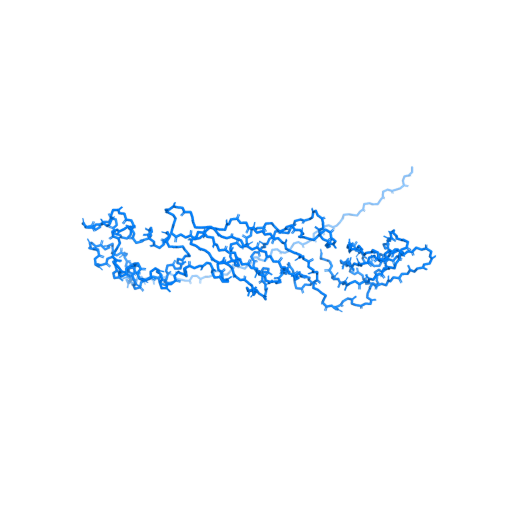.338 31.718 1.00 85.81 85 LYS A O 1
ATOM 662 N N . ASP A 1 86 ? -15.995 1.398 31.017 1.00 89.00 86 ASP A N 1
ATOM 663 C CA . ASP A 1 86 ? -17.273 0.954 31.577 1.00 89.00 86 ASP A CA 1
ATOM 664 C C . ASP A 1 86 ? -18.047 0.052 30.600 1.00 89.00 86 ASP A C 1
ATOM 666 O O . ASP A 1 86 ? -19.128 -0.442 30.921 1.00 89.00 86 ASP A O 1
ATOM 670 N N . LEU A 1 87 ? -17.515 -0.169 29.391 1.00 90.75 87 LEU A N 1
ATOM 671 C CA . LEU A 1 87 ? -18.143 -1.034 28.396 1.00 90.75 87 LEU A CA 1
ATOM 672 C C . LEU A 1 87 ? -18.254 -2.476 28.914 1.00 90.75 87 LEU A C 1
ATOM 674 O O . LEU A 1 87 ? -17.274 -3.019 29.438 1.00 90.75 87 LEU A O 1
ATOM 678 N N . PRO A 1 88 ? -19.394 -3.153 28.677 1.00 92.06 88 PRO A N 1
ATOM 679 C CA . PRO A 1 88 ? -19.542 -4.553 29.037 1.00 92.06 88 PRO A CA 1
ATOM 680 C C . PRO A 1 88 ? -18.439 -5.430 28.419 1.00 92.06 88 PRO A C 1
ATOM 682 O O . PRO A 1 88 ? -18.099 -5.259 27.241 1.00 92.06 88 PRO A O 1
ATOM 685 N N . PRO A 1 89 ? -17.919 -6.440 29.144 1.00 91.56 89 PRO A N 1
ATOM 686 C CA . PRO A 1 89 ? -16.895 -7.347 28.618 1.00 91.56 89 PRO A CA 1
ATOM 687 C C . PRO A 1 89 ? -17.295 -8.044 27.310 1.00 91.56 89 PRO A C 1
ATOM 689 O O . PRO A 1 89 ? -16.448 -8.334 26.468 1.00 91.56 89 PRO A O 1
ATOM 692 N N . THR A 1 90 ? -18.593 -8.289 27.114 1.00 92.75 90 THR A N 1
ATOM 693 C CA . THR A 1 90 ? -19.162 -8.864 25.887 1.00 92.75 90 THR A CA 1
ATOM 694 C C . THR A 1 90 ? -18.974 -7.953 24.674 1.00 92.75 90 THR A C 1
ATOM 696 O O . THR A 1 90 ? -18.647 -8.440 23.591 1.00 92.75 90 THR A O 1
ATOM 699 N N . VAL A 1 91 ? -19.109 -6.636 24.850 1.00 92.38 91 VAL A N 1
ATOM 700 C CA . VAL A 1 91 ? -18.861 -5.627 23.810 1.00 92.38 91 VAL A CA 1
ATOM 701 C C . VAL A 1 91 ? -17.379 -5.610 23.451 1.00 92.38 91 VAL A C 1
ATOM 703 O O . VAL A 1 91 ? -17.036 -5.764 22.279 1.00 92.38 91 VAL A O 1
ATOM 706 N N . TRP A 1 92 ? -16.494 -5.538 24.451 1.00 91.75 92 TRP A N 1
ATOM 707 C CA . TRP A 1 92 ? -15.044 -5.586 24.235 1.00 91.75 92 TRP A CA 1
ATOM 708 C C . TRP A 1 92 ? -14.586 -6.868 23.541 1.00 91.75 92 TRP A C 1
ATOM 710 O O . TRP A 1 92 ? -13.794 -6.820 22.599 1.00 91.75 92 TRP A O 1
ATOM 720 N N . SER A 1 93 ? -15.109 -8.017 23.969 1.00 91.00 93 SER A N 1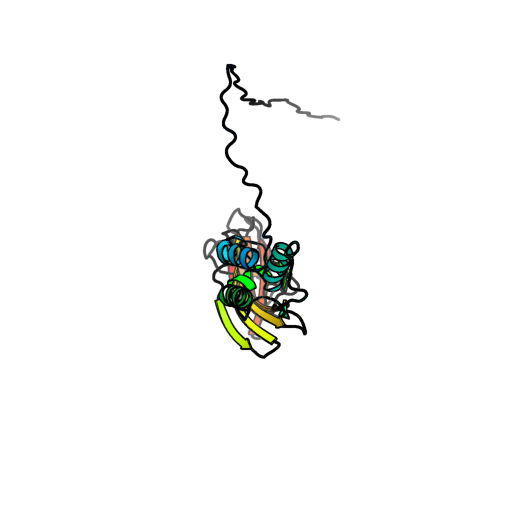
ATOM 721 C CA . SER A 1 93 ? -14.836 -9.306 23.334 1.00 91.00 93 SER A CA 1
ATOM 722 C C . SER A 1 93 ? -15.247 -9.292 21.861 1.00 91.00 93 SER A C 1
ATOM 724 O O . SER A 1 93 ? -14.467 -9.714 21.004 1.00 91.00 93 SER A O 1
ATOM 726 N N . LYS A 1 94 ? -16.424 -8.741 21.539 1.00 91.69 94 LYS A N 1
ATOM 727 C CA . LYS A 1 94 ? -16.903 -8.647 20.157 1.00 91.69 94 LYS A CA 1
ATOM 728 C C . LYS A 1 94 ? -16.021 -7.740 19.299 1.00 91.69 94 LYS A C 1
ATOM 730 O O . LYS A 1 94 ? -15.629 -8.159 18.210 1.00 91.69 94 LYS A O 1
ATOM 735 N N . ILE A 1 95 ? -15.667 -6.558 19.810 1.00 91.38 95 ILE A N 1
ATOM 736 C CA . ILE A 1 95 ? -14.765 -5.605 19.147 1.00 91.38 95 ILE A CA 1
ATOM 737 C C . ILE A 1 95 ? -13.423 -6.271 18.841 1.00 91.38 95 ILE A C 1
ATOM 739 O O . ILE A 1 95 ? -12.996 -6.292 17.691 1.00 91.38 95 ILE A O 1
ATOM 743 N N . ASN A 1 96 ? -12.791 -6.882 19.843 1.00 88.12 96 ASN A N 1
ATOM 744 C CA . ASN A 1 96 ? -11.463 -7.483 19.702 1.00 88.12 96 ASN A CA 1
ATOM 745 C C . ASN A 1 96 ? -11.441 -8.767 18.863 1.00 88.12 96 ASN A C 1
ATOM 747 O O . ASN A 1 96 ? -10.383 -9.146 18.372 1.00 88.12 96 ASN A O 1
ATOM 751 N N . THR A 1 97 ? -12.583 -9.440 18.699 1.00 86.81 97 THR A N 1
ATOM 752 C CA . THR A 1 97 ? -12.687 -10.624 17.831 1.00 86.81 97 THR A CA 1
ATOM 753 C C . THR A 1 97 ? -12.728 -10.238 16.354 1.00 86.81 97 THR A C 1
ATOM 755 O O . THR A 1 97 ? -12.244 -10.986 15.512 1.00 86.81 97 THR A O 1
ATOM 758 N N . ILE A 1 98 ? -13.341 -9.097 16.031 1.00 83.81 98 ILE A N 1
ATOM 759 C CA . ILE A 1 98 ? -13.571 -8.682 14.641 1.00 83.81 98 ILE A CA 1
ATOM 760 C C . ILE A 1 98 ? -12.495 -7.712 14.165 1.00 83.81 98 ILE A C 1
ATOM 762 O O . ILE A 1 98 ? -12.080 -7.794 13.016 1.00 83.81 98 ILE A O 1
ATOM 766 N N . ILE A 1 99 ? -12.038 -6.816 15.038 1.00 83.44 99 ILE A N 1
ATOM 767 C CA . ILE A 1 99 ? -11.010 -5.829 14.718 1.00 83.44 99 ILE A CA 1
ATOM 768 C C . ILE A 1 99 ? -9.656 -6.385 15.176 1.00 83.44 99 ILE A C 1
ATOM 770 O O . ILE A 1 99 ? -9.444 -6.531 16.388 1.00 83.44 99 ILE A O 1
ATOM 774 N N . PRO A 1 100 ? -8.732 -6.691 14.245 1.00 82.62 100 PRO A N 1
ATOM 775 C CA . PRO A 1 100 ? -7.440 -7.283 14.570 1.00 82.62 100 PRO A CA 1
ATOM 776 C C . PRO A 1 100 ? -6.608 -6.426 15.529 1.00 82.62 100 PRO A C 1
ATOM 778 O O . PRO A 1 100 ? -6.718 -5.197 15.580 1.00 82.62 100 PRO A O 1
ATOM 781 N N . SER A 1 101 ? -5.762 -7.072 16.332 1.00 86.56 101 SER A N 1
ATOM 782 C CA . SER A 1 101 ? -4.879 -6.395 17.296 1.00 86.56 101 SER A CA 1
ATOM 783 C C . SER A 1 101 ? -3.713 -5.651 16.648 1.00 86.56 101 SER A C 1
ATOM 785 O O . SER A 1 101 ? -3.130 -4.790 17.300 1.00 86.56 101 SER A O 1
ATOM 787 N N . LEU A 1 102 ? -3.399 -5.956 15.389 1.00 91.06 102 LEU A N 1
ATOM 788 C CA . LEU A 1 102 ? -2.412 -5.289 14.541 1.00 91.06 102 LEU A CA 1
ATOM 789 C C . LEU A 1 102 ? -3.065 -4.967 13.188 1.00 91.06 102 LEU A C 1
ATOM 791 O O . LEU A 1 102 ? -4.008 -5.665 12.816 1.00 91.06 102 LEU A O 1
ATOM 795 N N . PRO A 1 103 ? -2.593 -3.955 12.444 1.00 92.44 103 PRO A N 1
ATOM 796 C CA . PRO A 1 103 ? -3.037 -3.727 11.073 1.00 92.44 103 PRO A CA 1
ATOM 797 C C . PRO A 1 103 ? -2.820 -4.979 10.221 1.00 92.44 103 PRO A C 1
ATOM 799 O O . PRO A 1 103 ? -1.710 -5.496 10.150 1.00 92.44 103 PRO A O 1
ATOM 802 N N . ASP A 1 104 ? -3.885 -5.481 9.603 1.00 92.25 104 ASP A N 1
ATOM 803 C CA . ASP A 1 104 ? -3.810 -6.617 8.690 1.00 92.25 104 ASP A CA 1
ATOM 804 C C . ASP A 1 104 ? -3.583 -6.154 7.242 1.00 92.25 104 ASP A C 1
ATOM 806 O O . ASP A 1 104 ? -3.548 -4.960 6.937 1.00 92.25 104 ASP A O 1
ATOM 810 N N . ALA A 1 105 ? -3.435 -7.109 6.321 1.00 94.12 105 ALA A N 1
ATOM 811 C CA . ALA A 1 105 ? -3.199 -6.806 4.913 1.00 94.12 105 ALA A CA 1
ATOM 812 C C . ALA A 1 105 ? -4.295 -5.921 4.297 1.00 94.12 105 ALA A C 1
ATOM 814 O O . ALA A 1 105 ? -3.989 -5.068 3.466 1.00 94.12 105 ALA A O 1
ATOM 815 N N . GLN A 1 106 ? -5.558 -6.101 4.698 1.00 92.50 106 GLN A N 1
ATOM 816 C CA . GLN A 1 106 ? -6.657 -5.292 4.180 1.00 92.50 106 GLN A CA 1
ATOM 817 C C . GLN A 1 106 ? -6.559 -3.852 4.689 1.00 92.50 106 GLN A C 1
ATOM 819 O O . GLN A 1 106 ? -6.628 -2.922 3.887 1.00 92.50 106 GLN A O 1
ATOM 824 N N . ARG A 1 107 ? -6.355 -3.658 5.996 1.00 92.31 107 ARG A N 1
ATOM 825 C CA . ARG A 1 107 ? -6.187 -2.331 6.591 1.00 92.31 107 ARG A CA 1
ATOM 826 C C . ARG A 1 107 ? -4.998 -1.595 5.986 1.00 92.31 107 ARG A C 1
ATOM 828 O O . ARG A 1 107 ? -5.156 -0.451 5.578 1.00 92.31 107 ARG A O 1
ATOM 835 N N . ILE A 1 108 ? -3.855 -2.265 5.833 1.00 96.00 108 ILE A N 1
ATOM 836 C CA . ILE A 1 108 ? -2.667 -1.659 5.217 1.00 96.00 108 ILE A CA 1
ATOM 837 C C . ILE A 1 108 ? -2.958 -1.223 3.776 1.00 96.00 108 ILE A C 1
ATOM 839 O O . ILE A 1 108 ? -2.623 -0.106 3.400 1.00 96.00 108 ILE A O 1
ATOM 843 N N . GLN A 1 109 ? -3.618 -2.056 2.965 1.00 96.00 109 GLN A N 1
ATOM 844 C CA . GLN A 1 109 ? -4.004 -1.661 1.604 1.00 96.00 109 GLN A CA 1
ATOM 845 C C . GLN A 1 109 ? -4.919 -0.437 1.581 1.00 96.00 109 GLN A C 1
ATOM 847 O O . GLN A 1 109 ? -4.770 0.414 0.709 1.00 96.00 109 GLN A O 1
ATOM 852 N N . GLU A 1 110 ? -5.878 -0.358 2.504 1.00 93.81 110 GLU A N 1
ATOM 853 C CA . GLU A 1 110 ? -6.794 0.776 2.591 1.00 93.81 110 GLU A CA 1
ATOM 854 C C . GLU A 1 110 ? -6.080 2.059 3.027 1.00 93.81 110 GLU A C 1
ATOM 856 O O . GLU A 1 110 ? -6.307 3.098 2.410 1.00 93.81 110 GLU A O 1
ATOM 861 N N . ASP A 1 111 ? -5.190 1.980 4.019 1.00 95.50 111 ASP A N 1
ATOM 862 C CA . ASP A 1 111 ? -4.420 3.120 4.533 1.00 95.50 111 ASP A CA 1
ATOM 863 C C . ASP A 1 111 ? -3.411 3.663 3.503 1.00 95.50 111 ASP A C 1
ATOM 865 O O . ASP A 1 111 ? -3.088 4.853 3.503 1.00 95.50 111 ASP A O 1
ATOM 869 N N . LEU A 1 112 ? -2.926 2.801 2.601 1.00 96.56 112 LEU A N 1
ATOM 870 C CA . LEU A 1 112 ? -2.065 3.199 1.486 1.00 96.56 112 LEU A CA 1
ATOM 871 C C . LEU A 1 112 ? -2.806 4.013 0.419 1.00 96.56 112 LEU A C 1
ATOM 873 O O . LEU A 1 112 ? -2.162 4.746 -0.328 1.00 96.56 112 LEU A O 1
ATOM 877 N N . ILE A 1 113 ? -4.134 3.909 0.311 1.00 95.50 113 ILE A N 1
ATOM 878 C CA . ILE A 1 113 ? -4.897 4.689 -0.673 1.00 95.50 113 ILE A CA 1
ATOM 879 C C . ILE A 1 113 ? -4.821 6.174 -0.307 1.00 95.50 113 ILE A C 1
ATOM 881 O O . ILE A 1 113 ? -5.161 6.578 0.801 1.00 95.50 113 ILE A O 1
ATOM 885 N N . GLY A 1 114 ? -4.435 7.002 -1.275 1.00 94.19 114 GLY A N 1
ATOM 886 C CA . GLY A 1 114 ? -4.234 8.437 -1.093 1.00 94.19 114 GLY A CA 1
ATOM 887 C C . GLY A 1 114 ? -2.825 8.816 -0.634 1.00 94.19 114 GLY A C 1
ATOM 888 O O . GLY A 1 114 ? -2.539 10.007 -0.554 1.00 94.19 114 GLY A O 1
ATOM 889 N N . GLN A 1 115 ? -1.943 7.844 -0.377 1.00 94.38 115 GLN A N 1
ATOM 890 C CA . GLN A 1 115 ? -0.536 8.116 -0.085 1.00 94.38 115 GLN A CA 1
ATOM 891 C C . GLN A 1 115 ? 0.239 8.417 -1.372 1.00 94.38 115 GLN A C 1
ATOM 893 O O . GLN A 1 115 ? 0.023 7.780 -2.408 1.00 94.38 115 GLN A O 1
ATOM 898 N N . GLU A 1 116 ? 1.163 9.374 -1.291 1.00 92.38 116 GLU A N 1
ATOM 899 C CA . GLU A 1 116 ? 2.169 9.614 -2.325 1.00 92.38 116 GLU A CA 1
ATOM 900 C C . GLU A 1 116 ? 3.411 8.769 -2.029 1.00 92.38 116 GLU A C 1
ATOM 902 O O . GLU A 1 116 ? 3.998 8.864 -0.954 1.00 92.38 116 GLU A O 1
ATOM 907 N N . LEU A 1 117 ? 3.819 7.948 -2.992 1.00 90.75 117 LEU A N 1
ATOM 908 C CA . LEU A 1 117 ? 5.045 7.163 -2.933 1.00 90.75 117 LEU A CA 1
ATOM 909 C C . LEU A 1 117 ? 6.126 7.863 -3.748 1.00 90.75 117 LEU A C 1
ATOM 911 O O . LEU A 1 117 ? 5.909 8.184 -4.914 1.00 90.75 117 LEU A O 1
ATOM 915 N N . GLU A 1 118 ? 7.285 8.081 -3.147 1.00 87.06 118 GLU A N 1
ATOM 916 C CA . GLU A 1 118 ? 8.488 8.540 -3.844 1.00 87.06 118 GLU A CA 1
ATOM 917 C C . GLU A 1 118 ? 9.374 7.339 -4.192 1.00 87.06 118 GLU A C 1
ATOM 919 O O . GLU A 1 118 ? 9.274 6.295 -3.545 1.00 87.06 118 GLU A O 1
ATOM 924 N N . GLU A 1 119 ? 10.216 7.445 -5.220 1.00 84.56 119 GLU A N 1
ATOM 925 C CA . GLU A 1 119 ? 11.204 6.405 -5.516 1.00 84.56 119 GLU A CA 1
ATOM 926 C C . GLU A 1 119 ? 12.170 6.230 -4.337 1.00 84.56 119 GLU A C 1
ATOM 928 O O . GLU A 1 119 ? 12.705 7.195 -3.801 1.00 84.56 119 GLU A O 1
ATOM 933 N N . GLY A 1 120 ? 12.373 4.978 -3.923 1.00 80.94 120 GLY A N 1
ATOM 934 C CA . GLY A 1 120 ? 13.204 4.646 -2.762 1.00 80.94 120 GLY A CA 1
ATOM 935 C C . GLY A 1 120 ? 14.671 4.387 -3.098 1.00 80.94 120 GLY A C 1
ATOM 936 O O . GLY A 1 120 ? 15.481 4.211 -2.190 1.00 80.94 120 GLY A O 1
ATOM 937 N N . LYS A 1 121 ? 15.001 4.298 -4.391 1.00 81.19 121 LYS A N 1
ATOM 938 C CA . LYS A 1 121 ? 16.330 3.969 -4.912 1.00 81.19 121 LYS A CA 1
ATOM 939 C C . LYS A 1 121 ? 16.918 5.153 -5.675 1.00 81.19 121 LYS A C 1
ATOM 941 O O . LYS A 1 121 ? 16.270 5.676 -6.575 1.00 81.19 121 LYS A O 1
ATOM 946 N N . GLU A 1 122 ? 18.169 5.503 -5.381 1.00 77.44 122 GLU A N 1
ATOM 947 C CA . GLU A 1 122 ? 18.902 6.550 -6.114 1.00 77.44 122 GLU A CA 1
ATOM 948 C C . GLU A 1 122 ? 19.052 6.220 -7.612 1.00 77.44 122 GLU A C 1
ATOM 950 O O . GLU A 1 122 ? 19.032 7.112 -8.453 1.00 77.44 122 GLU A O 1
ATOM 955 N N . ASP A 1 123 ? 19.147 4.934 -7.960 1.00 75.69 123 ASP A N 1
ATOM 956 C CA . ASP A 1 123 ? 19.235 4.426 -9.334 1.00 75.69 123 ASP A CA 1
ATOM 957 C C . ASP A 1 123 ? 17.877 3.970 -9.904 1.00 75.69 123 ASP A C 1
ATOM 959 O O . ASP A 1 123 ? 17.822 3.272 -10.920 1.00 75.69 123 ASP A O 1
ATOM 963 N N . GLY A 1 124 ? 16.769 4.318 -9.241 1.00 77.38 124 GLY A N 1
ATOM 964 C CA . GLY A 1 124 ? 15.418 3.940 -9.646 1.00 77.38 124 GLY A CA 1
ATOM 965 C C . GLY A 1 124 ? 14.923 4.686 -10.888 1.00 77.38 124 GLY A C 1
ATOM 966 O O . GLY A 1 124 ? 15.440 5.732 -11.278 1.00 77.38 124 GLY A O 1
ATOM 967 N N . TYR A 1 125 ? 13.868 4.170 -11.526 1.00 72.62 125 TYR A N 1
ATOM 968 C CA . TYR A 1 125 ? 13.292 4.824 -12.711 1.00 72.62 125 TYR A CA 1
ATOM 969 C C . TYR A 1 125 ? 12.638 6.173 -12.383 1.00 72.62 125 TYR A C 1
ATOM 971 O O . TYR A 1 125 ? 12.457 6.997 -13.280 1.00 72.62 125 TYR A O 1
ATOM 979 N N . PHE A 1 126 ? 12.247 6.391 -11.126 1.00 72.50 126 PHE A N 1
ATOM 980 C CA . PHE A 1 126 ? 11.380 7.495 -10.714 1.00 72.50 126 PHE A CA 1
ATOM 981 C C . PHE A 1 126 ? 12.046 8.495 -9.770 1.00 72.50 126 PHE A C 1
ATOM 983 O O . PHE A 1 126 ? 11.347 9.107 -8.965 1.00 72.50 126 PHE A O 1
ATOM 990 N N . ASP A 1 127 ? 13.357 8.714 -9.894 1.00 69.56 127 ASP A N 1
ATOM 991 C CA . ASP A 1 127 ? 14.051 9.737 -9.105 1.00 69.56 127 ASP A CA 1
ATOM 992 C C . ASP A 1 127 ? 13.327 11.103 -9.184 1.00 69.56 127 ASP A C 1
ATOM 994 O O . ASP A 1 127 ? 13.016 11.620 -10.267 1.00 69.56 127 ASP A O 1
ATOM 998 N N . GLY A 1 128 ? 12.958 11.633 -8.014 1.00 68.00 128 GLY A N 1
ATOM 999 C CA . GLY A 1 128 ? 12.205 12.879 -7.835 1.00 68.00 128 GLY A CA 1
ATOM 1000 C C . GLY A 1 128 ? 10.731 12.868 -8.272 1.00 68.00 128 GLY A C 1
ATOM 1001 O O . GLY A 1 128 ? 10.083 13.919 -8.250 1.00 68.00 128 GLY A O 1
ATOM 1002 N N . LYS A 1 129 ? 10.166 11.726 -8.689 1.00 72.81 129 LYS A N 1
ATOM 1003 C CA . LYS A 1 129 ? 8.745 11.602 -9.062 1.00 72.81 129 LYS A CA 1
ATOM 1004 C C . LYS A 1 129 ? 7.940 10.961 -7.940 1.00 72.81 129 LYS A C 1
ATOM 1006 O O . LYS A 1 129 ? 8.395 10.044 -7.266 1.00 72.81 129 LYS A O 1
ATOM 1011 N N . ARG A 1 130 ? 6.698 11.426 -7.790 1.00 83.19 130 ARG A N 1
ATOM 1012 C CA . ARG A 1 130 ? 5.741 10.898 -6.815 1.00 83.19 130 ARG A CA 1
ATOM 1013 C C . ARG A 1 130 ? 4.597 10.168 -7.493 1.00 83.19 130 ARG A C 1
ATOM 1015 O O . ARG A 1 130 ? 4.099 10.598 -8.535 1.00 83.19 130 ARG A O 1
ATOM 1022 N N . TRP A 1 131 ? 4.168 9.081 -6.873 1.00 85.50 131 TRP A N 1
ATOM 1023 C CA . TRP A 1 131 ? 3.064 8.248 -7.308 1.00 85.50 131 TRP A CA 1
ATOM 1024 C C . TRP A 1 131 ? 1.938 8.275 -6.277 1.00 85.50 131 TRP A C 1
ATOM 1026 O O . TRP A 1 131 ? 2.085 7.731 -5.186 1.00 85.50 131 TRP A O 1
ATOM 1036 N N . LEU A 1 132 ? 0.793 8.862 -6.626 1.00 90.88 132 LEU A N 1
ATOM 1037 C CA . LEU A 1 132 ? -0.408 8.789 -5.794 1.00 90.88 132 LEU A CA 1
ATOM 1038 C C . LEU A 1 132 ? -1.063 7.410 -5.940 1.00 90.88 132 LEU A C 1
ATOM 1040 O O . LEU A 1 132 ? -1.459 7.018 -7.040 1.00 90.88 132 LEU A O 1
ATOM 1044 N N . VAL A 1 133 ? -1.202 6.682 -4.834 1.00 93.19 133 VAL A N 1
ATOM 1045 C CA . VAL A 1 133 ? -1.880 5.380 -4.811 1.00 93.19 133 VAL A CA 1
ATOM 1046 C C . VAL A 1 133 ? -3.392 5.589 -4.850 1.00 93.19 133 VAL A C 1
ATOM 1048 O O . VAL A 1 133 ? -3.989 6.100 -3.903 1.00 93.19 133 VAL A O 1
ATOM 1051 N N . GLU A 1 134 ? -4.043 5.163 -5.930 1.00 92.69 134 GLU A N 1
ATOM 1052 C CA . GLU A 1 134 ? -5.497 5.290 -6.077 1.00 92.69 134 GLU A CA 1
ATOM 1053 C C . GLU A 1 134 ? -6.232 3.979 -5.763 1.00 92.69 134 GLU A C 1
ATOM 1055 O O . GLU A 1 134 ? -5.693 2.866 -5.838 1.00 92.69 134 GLU A O 1
ATOM 1060 N N . ARG A 1 135 ? -7.525 4.099 -5.445 1.00 93.12 135 ARG A N 1
ATOM 1061 C CA . ARG A 1 135 ? -8.388 2.946 -5.181 1.00 93.12 135 ARG A CA 1
ATOM 1062 C C . ARG A 1 135 ? -8.421 2.011 -6.392 1.00 93.12 135 ARG A C 1
ATOM 1064 O O . ARG A 1 135 ? -8.712 2.426 -7.507 1.00 93.12 135 ARG A O 1
ATOM 1071 N N . GLY A 1 136 ? -8.202 0.721 -6.143 1.00 90.56 136 GLY A N 1
ATOM 1072 C CA . GLY A 1 136 ? -8.268 -0.324 -7.167 1.00 90.56 136 GLY A CA 1
ATOM 1073 C C . GLY A 1 136 ? -6.962 -0.572 -7.925 1.00 90.56 136 GLY A C 1
ATOM 1074 O O . GLY A 1 136 ? -6.926 -1.527 -8.701 1.00 90.56 136 GLY A O 1
ATOM 1075 N N . GLN A 1 137 ? -5.904 0.210 -7.673 1.00 92.62 137 GLN A N 1
ATOM 1076 C CA . GLN A 1 137 ? -4.592 0.020 -8.304 1.00 92.62 137 GLN A CA 1
ATOM 1077 C C . GLN A 1 137 ? -3.761 -1.098 -7.656 1.00 92.62 137 GLN A C 1
ATOM 1079 O O . GLN A 1 137 ? -2.931 -1.704 -8.331 1.00 92.62 137 GLN A O 1
ATOM 1084 N N . ILE A 1 138 ? -3.980 -1.384 -6.367 1.00 94.62 138 ILE A N 1
ATOM 1085 C CA . ILE A 1 138 ? -3.200 -2.373 -5.612 1.00 94.62 138 ILE A CA 1
ATOM 1086 C C . ILE A 1 138 ? -3.595 -3.804 -6.023 1.00 94.62 138 ILE A C 1
ATOM 1088 O O . ILE A 1 138 ? -4.778 -4.173 -6.034 1.00 94.62 138 ILE A O 1
ATOM 1092 N N . ARG A 1 139 ? -2.590 -4.618 -6.362 1.00 93.12 139 ARG A N 1
ATOM 1093 C CA . ARG A 1 139 ? -2.674 -6.043 -6.725 1.00 93.12 139 ARG A CA 1
ATOM 1094 C C . ARG A 1 139 ? -1.533 -6.824 -6.068 1.00 93.12 139 ARG A C 1
ATOM 1096 O O . ARG A 1 139 ? -0.543 -6.230 -5.659 1.00 93.12 139 ARG A O 1
ATOM 1103 N N . ASP A 1 140 ? -1.673 -8.147 -5.978 1.00 93.56 140 ASP A N 1
ATOM 1104 C CA . ASP A 1 140 ? -0.630 -9.080 -5.510 1.00 93.56 140 ASP A CA 1
ATOM 1105 C C . ASP A 1 140 ? 0.067 -8.660 -4.196 1.00 93.56 140 ASP A C 1
ATOM 1107 O O . ASP A 1 140 ? 1.276 -8.811 -4.026 1.00 93.56 140 ASP A O 1
ATOM 1111 N N . PHE A 1 141 ? -0.702 -8.099 -3.261 1.00 97.19 141 PHE A N 1
ATOM 1112 C CA . PHE A 1 141 ? -0.191 -7.584 -1.994 1.00 97.19 141 PHE A CA 1
ATOM 1113 C C . PHE A 1 141 ? 0.230 -8.720 -1.057 1.00 97.19 141 PHE A C 1
ATOM 1115 O O . PHE A 1 141 ? -0.553 -9.625 -0.771 1.00 97.19 141 PHE A O 1
ATOM 1122 N N . THR A 1 142 ? 1.449 -8.637 -0.535 1.00 97.44 142 THR A N 1
ATOM 1123 C CA . THR A 1 142 ? 2.034 -9.615 0.383 1.00 97.44 142 THR A CA 1
ATOM 1124 C C . THR A 1 142 ? 2.841 -8.902 1.463 1.00 97.44 142 THR A C 1
ATOM 1126 O O . THR A 1 142 ? 3.669 -8.044 1.158 1.00 97.44 142 THR A O 1
ATOM 1129 N N . ILE A 1 143 ? 2.648 -9.289 2.725 1.00 97.38 143 ILE A N 1
ATOM 1130 C CA . ILE A 1 143 ? 3.523 -8.884 3.831 1.00 97.38 143 ILE A CA 1
ATOM 1131 C C . ILE A 1 143 ? 4.718 -9.843 3.849 1.00 97.38 143 ILE A C 1
ATOM 1133 O O . ILE A 1 143 ? 4.538 -11.053 3.966 1.00 97.38 143 ILE A O 1
ATOM 1137 N N . LEU A 1 144 ? 5.925 -9.309 3.668 1.00 97.12 144 LEU A N 1
ATOM 1138 C CA . LEU A 1 144 ? 7.166 -10.082 3.594 1.00 97.12 144 LEU A CA 1
ATOM 1139 C C . LEU A 1 144 ? 7.803 -10.281 4.969 1.00 97.12 144 LEU A C 1
ATOM 1141 O O . LEU A 1 144 ? 8.262 -11.373 5.290 1.00 97.12 144 LEU A O 1
ATOM 1145 N N . GLU A 1 145 ? 7.867 -9.211 5.758 1.00 97.19 145 GLU A N 1
ATOM 1146 C CA . GLU A 1 145 ? 8.521 -9.189 7.066 1.00 97.19 145 GLU A CA 1
ATOM 1147 C C . GLU A 1 145 ? 7.706 -8.316 8.021 1.00 97.19 145 GLU A C 1
ATOM 1149 O O . GLU A 1 145 ? 7.149 -7.298 7.608 1.00 97.19 145 GLU A O 1
ATOM 1154 N N . GLU A 1 146 ? 7.678 -8.691 9.298 1.00 97.00 146 GLU A N 1
ATOM 1155 C CA . GLU A 1 146 ? 6.978 -7.958 10.352 1.00 97.00 146 GLU A CA 1
ATOM 1156 C C . GLU A 1 146 ? 7.873 -7.801 11.579 1.00 97.00 146 GLU A C 1
ATOM 1158 O O . GLU A 1 146 ? 8.542 -8.743 12.012 1.00 97.00 146 GLU A O 1
ATOM 1163 N N . GLN A 1 147 ? 7.847 -6.617 12.183 1.00 96.38 147 GLN A N 1
ATOM 1164 C CA . GLN A 1 147 ? 8.492 -6.333 13.458 1.00 96.38 147 GLN A CA 1
ATOM 1165 C C . GLN A 1 147 ? 7.495 -5.641 14.378 1.00 96.38 147 GLN A C 1
ATOM 1167 O O . GLN A 1 147 ? 6.830 -4.685 13.985 1.00 96.38 147 GLN A O 1
ATOM 1172 N N . LYS A 1 148 ? 7.378 -6.118 15.620 1.00 94.75 148 LYS A N 1
ATOM 1173 C CA . LYS A 1 148 ? 6.392 -5.593 16.569 1.00 94.75 148 LYS A CA 1
ATOM 1174 C C . LYS A 1 148 ? 6.962 -5.361 17.958 1.00 94.75 148 LYS A C 1
ATOM 1176 O O . LYS A 1 148 ? 7.752 -6.149 18.473 1.00 94.75 148 LYS A O 1
ATOM 1181 N N . SER A 1 149 ? 6.471 -4.299 18.576 1.00 93.44 149 SER A N 1
ATOM 1182 C CA . SER A 1 149 ? 6.637 -3.949 19.984 1.00 93.44 149 SER A CA 1
ATOM 1183 C C . SER A 1 149 ? 5.284 -3.521 20.564 1.00 93.44 149 SER A C 1
ATOM 1185 O O . SER A 1 149 ? 4.268 -3.544 19.871 1.00 93.44 149 SER A O 1
ATOM 1187 N N . SER A 1 150 ? 5.252 -3.105 21.830 1.00 90.94 150 SER A N 1
ATOM 1188 C CA . SER A 1 150 ? 4.018 -2.652 22.486 1.00 90.94 150 SER A CA 1
ATOM 1189 C C . SER A 1 150 ? 3.419 -1.371 21.896 1.00 90.94 150 SER A C 1
ATOM 1191 O O . SER A 1 150 ? 2.224 -1.151 22.057 1.00 90.94 150 SER A O 1
ATOM 1193 N N . LYS A 1 151 ? 4.228 -0.529 21.238 1.00 93.94 151 LYS A N 1
ATOM 1194 C CA . LYS A 1 151 ? 3.801 0.777 20.699 1.00 93.94 151 LYS A CA 1
ATOM 1195 C C . LYS A 1 151 ? 4.132 0.996 19.223 1.00 93.94 151 LYS A C 1
ATOM 1197 O O . LYS A 1 151 ? 3.786 2.036 18.675 1.00 93.94 151 LYS A O 1
ATOM 1202 N N . ARG A 1 152 ? 4.814 0.044 18.582 1.00 95.88 152 ARG A N 1
ATOM 1203 C CA . ARG A 1 152 ? 5.270 0.155 17.190 1.00 95.88 152 ARG A CA 1
ATOM 1204 C C . ARG A 1 152 ? 5.094 -1.163 16.454 1.00 95.88 152 ARG A C 1
ATOM 1206 O O . ARG A 1 152 ? 5.493 -2.203 16.983 1.00 95.88 152 ARG A O 1
ATOM 1213 N N . TYR A 1 153 ? 4.557 -1.091 15.245 1.00 97.06 153 TYR A N 1
ATOM 1214 C CA . TYR A 1 153 ? 4.448 -2.195 14.301 1.00 97.06 153 TYR A CA 1
ATOM 1215 C C . TYR A 1 153 ? 5.023 -1.739 12.961 1.00 97.06 153 TYR A C 1
ATOM 1217 O O . TYR A 1 153 ? 4.610 -0.715 12.431 1.00 97.06 153 TYR A O 1
ATOM 1225 N N . GLU A 1 154 ? 5.998 -2.466 12.430 1.00 97.75 154 GLU A N 1
ATOM 1226 C CA . GLU A 1 154 ? 6.575 -2.211 11.112 1.00 97.75 154 GLU A CA 1
ATOM 1227 C C . GLU A 1 154 ? 6.373 -3.436 10.229 1.00 97.75 154 GLU A C 1
ATOM 1229 O O . GLU A 1 154 ? 6.600 -4.566 10.666 1.00 97.75 154 GLU A O 1
ATOM 1234 N N . ALA A 1 155 ? 5.991 -3.204 8.978 1.00 97.81 155 ALA A N 1
ATOM 1235 C CA . ALA A 1 155 ? 5.838 -4.252 7.985 1.00 97.81 155 ALA A CA 1
ATOM 1236 C C . ALA A 1 155 ? 6.573 -3.874 6.701 1.00 97.81 155 ALA A C 1
ATOM 1238 O O . ALA A 1 155 ? 6.478 -2.749 6.204 1.00 97.81 155 ALA A O 1
ATOM 1239 N N . LYS A 1 156 ? 7.300 -4.840 6.146 1.00 97.81 156 LYS A N 1
ATOM 1240 C CA . LYS A 1 156 ? 7.823 -4.765 4.786 1.00 97.81 156 LYS A CA 1
ATOM 1241 C C . LYS A 1 156 ? 6.834 -5.458 3.873 1.00 97.81 156 LYS A C 1
ATOM 1243 O O . LYS A 1 156 ? 6.528 -6.632 4.070 1.00 97.81 156 LYS A O 1
ATOM 1248 N N . ILE A 1 157 ? 6.342 -4.744 2.878 1.00 97.88 157 ILE A N 1
ATOM 1249 C CA . ILE A 1 157 ? 5.290 -5.216 1.986 1.00 97.88 157 ILE A CA 1
ATOM 1250 C C . ILE A 1 157 ? 5.782 -5.213 0.546 1.00 97.88 157 ILE A C 1
ATOM 1252 O O . ILE A 1 157 ? 6.562 -4.354 0.137 1.00 97.88 157 ILE A O 1
ATOM 1256 N N . LYS A 1 158 ? 5.306 -6.185 -0.224 1.00 96.88 158 LYS A N 1
ATOM 1257 C CA . LYS A 1 158 ? 5.447 -6.239 -1.674 1.00 96.88 158 LYS A CA 1
ATOM 1258 C C . LYS A 1 158 ? 4.064 -6.173 -2.291 1.00 96.88 158 LYS A C 1
ATOM 1260 O O . LYS A 1 158 ? 3.158 -6.866 -1.838 1.00 96.88 158 LYS A O 1
ATOM 1265 N N . MET A 1 159 ? 3.902 -5.367 -3.326 1.00 96.00 159 MET A N 1
ATOM 1266 C CA . MET A 1 159 ? 2.649 -5.273 -4.064 1.00 96.00 159 MET A CA 1
ATOM 1267 C C . MET A 1 159 ? 2.904 -4.867 -5.508 1.00 96.00 159 MET A C 1
ATOM 1269 O O . MET A 1 159 ? 4.005 -4.448 -5.861 1.00 96.00 159 MET A O 1
ATOM 1273 N N . LYS A 1 160 ? 1.853 -4.944 -6.318 1.00 92.38 160 LYS A N 1
ATOM 1274 C CA . LYS A 1 160 ? 1.813 -4.355 -7.648 1.00 92.38 160 LYS A CA 1
ATOM 1275 C C . LYS A 1 160 ? 0.864 -3.170 -7.693 1.00 92.38 160 LYS A C 1
ATOM 1277 O O . LYS A 1 160 ? -0.244 -3.256 -7.165 1.00 92.38 160 LYS A O 1
ATOM 1282 N N . LEU A 1 161 ? 1.272 -2.095 -8.359 1.00 90.75 161 LEU A N 1
ATOM 1283 C CA . LEU A 1 161 ? 0.433 -0.926 -8.623 1.00 90.75 161 LEU A CA 1
ATOM 1284 C C . LEU A 1 161 ? 0.128 -0.825 -10.113 1.00 90.75 161 LEU A C 1
ATOM 1286 O O . LEU A 1 161 ? 1.046 -0.687 -10.910 1.00 90.75 161 LEU A O 1
ATOM 1290 N N . TYR A 1 162 ? -1.148 -0.851 -10.489 1.00 85.62 162 TYR A N 1
ATOM 1291 C CA . TYR A 1 162 ? -1.589 -0.713 -11.879 1.00 85.62 162 TYR A CA 1
ATOM 1292 C C . TYR A 1 162 ? -2.445 0.535 -12.055 1.00 85.62 162 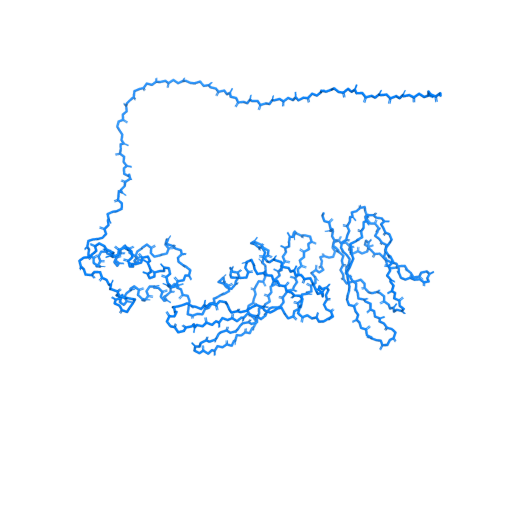TYR A C 1
ATOM 1294 O O . TYR A 1 162 ? -3.531 0.620 -11.488 1.00 85.62 162 TYR A O 1
ATOM 1302 N N . LYS A 1 163 ? -2.004 1.476 -12.896 1.00 74.88 163 LYS A N 1
ATOM 1303 C CA . LYS A 1 163 ? -2.837 2.623 -13.302 1.00 74.88 163 LYS A CA 1
ATOM 1304 C C . LYS A 1 163 ? -3.804 2.259 -14.425 1.00 74.88 163 LYS A C 1
ATOM 1306 O O . LYS A 1 163 ? -4.911 2.781 -14.497 1.00 74.88 163 LYS A O 1
ATOM 1311 N N . THR A 1 164 ? -3.384 1.347 -15.299 1.00 67.44 164 THR A N 1
ATOM 1312 C CA . THR A 1 164 ? -4.196 0.774 -16.379 1.00 67.44 164 THR A CA 1
ATOM 1313 C C . THR A 1 164 ? -3.846 -0.704 -16.548 1.00 67.44 164 THR A C 1
ATOM 1315 O O . THR A 1 164 ? -2.903 -1.195 -15.934 1.00 67.44 164 THR A O 1
ATOM 1318 N N . SER A 1 165 ? -4.555 -1.425 -17.419 1.00 65.06 165 SER A N 1
ATOM 1319 C CA . SER A 1 165 ? -4.185 -2.799 -17.795 1.00 65.06 165 SER A CA 1
ATOM 1320 C C . SER A 1 165 ? -2.835 -2.905 -18.519 1.00 65.06 165 SER A C 1
ATOM 1322 O O . SER A 1 165 ? -2.356 -4.012 -18.743 1.00 65.06 165 SER A O 1
ATOM 1324 N N . SER A 1 166 ? -2.258 -1.777 -18.938 1.00 58.22 166 SER A N 1
ATOM 1325 C CA . SER A 1 166 ? -1.129 -1.741 -19.872 1.00 58.22 166 SER A CA 1
ATOM 1326 C C . SER A 1 166 ? 0.209 -1.463 -19.211 1.00 58.22 166 SER A C 1
ATOM 1328 O O . SER A 1 166 ? 1.227 -1.728 -19.843 1.00 58.22 166 SER A O 1
ATOM 1330 N N . TYR A 1 167 ? 0.198 -0.951 -17.978 1.00 69.75 167 TYR A N 1
ATOM 1331 C CA . TYR A 1 167 ? 1.408 -0.777 -17.191 1.00 69.75 167 TYR A CA 1
ATOM 1332 C C . TYR A 1 167 ? 1.167 -0.878 -15.694 1.00 69.75 167 TYR A C 1
ATOM 1334 O O . TYR A 1 167 ? 0.101 -0.503 -15.185 1.00 69.75 167 TYR A O 1
ATOM 1342 N N . GLY A 1 168 ? 2.192 -1.354 -14.997 1.00 80.19 168 GLY A N 1
ATOM 1343 C CA . GLY A 1 168 ? 2.210 -1.392 -13.548 1.00 80.19 168 GLY A CA 1
ATOM 1344 C C . GLY A 1 168 ? 3.617 -1.448 -12.974 1.00 80.19 168 GLY A C 1
ATOM 1345 O O . GLY A 1 168 ? 4.599 -1.549 -13.703 1.00 80.19 168 GLY A O 1
ATOM 1346 N N . PHE A 1 169 ? 3.693 -1.387 -11.652 1.00 86.00 169 PHE A N 1
ATOM 1347 C CA . PHE A 1 169 ? 4.940 -1.347 -10.895 1.00 86.00 169 PHE A CA 1
ATOM 1348 C C . PHE A 1 169 ? 4.960 -2.480 -9.890 1.00 86.00 169 PHE A C 1
ATOM 1350 O O . PHE A 1 169 ? 3.984 -2.644 -9.164 1.00 86.00 169 PHE A O 1
ATOM 1357 N N . ASP A 1 170 ? 6.059 -3.219 -9.820 1.00 90.25 170 ASP A N 1
ATOM 1358 C CA . ASP A 1 170 ? 6.418 -3.986 -8.638 1.00 90.25 170 ASP A CA 1
ATOM 1359 C C . ASP A 1 170 ? 6.992 -3.006 -7.611 1.00 90.25 170 ASP A C 1
ATOM 1361 O O . ASP A 1 170 ? 7.957 -2.289 -7.876 1.00 90.25 170 ASP A O 1
ATOM 1365 N N . VAL A 1 171 ? 6.373 -2.955 -6.435 1.00 93.12 171 VAL A N 1
ATOM 1366 C CA . VAL A 1 171 ? 6.705 -1.993 -5.384 1.00 93.12 171 VAL A CA 1
ATOM 1367 C C . VAL A 1 171 ? 7.034 -2.734 -4.100 1.00 93.12 171 VAL A C 1
ATOM 1369 O O . VAL A 1 171 ? 6.290 -3.625 -3.675 1.00 93.12 171 VAL A O 1
ATOM 1372 N N . ILE A 1 172 ? 8.133 -2.336 -3.462 1.00 95.19 172 ILE A N 1
ATOM 1373 C CA . ILE A 1 172 ? 8.473 -2.751 -2.101 1.00 95.19 172 ILE A CA 1
ATOM 1374 C C . ILE A 1 172 ? 8.364 -1.530 -1.200 1.00 95.19 172 ILE A C 1
ATOM 1376 O O . ILE A 1 172 ? 9.055 -0.539 -1.423 1.00 95.19 172 ILE A O 1
ATOM 1380 N N . LEU A 1 173 ? 7.522 -1.608 -0.172 1.00 96.38 173 LEU A N 1
ATOM 1381 C CA . LEU A 1 173 ? 7.378 -0.545 0.821 1.00 96.38 173 LEU A CA 1
ATOM 1382 C C . LEU A 1 173 ? 7.751 -1.045 2.211 1.00 96.38 173 LEU A C 1
ATOM 1384 O O . LEU A 1 173 ? 7.559 -2.212 2.555 1.00 96.38 173 LEU A O 1
ATOM 1388 N N . LYS A 1 174 ? 8.206 -0.113 3.037 1.00 97.12 174 LYS A N 1
ATOM 1389 C CA . LYS A 1 174 ? 8.218 -0.223 4.486 1.00 97.12 174 LYS A CA 1
ATOM 1390 C C . LYS A 1 174 ? 7.117 0.675 5.038 1.00 97.12 174 LYS A C 1
ATOM 1392 O O . LYS A 1 174 ? 7.147 1.885 4.829 1.00 97.12 174 LYS A O 1
ATOM 1397 N N . VAL A 1 175 ? 6.161 0.083 5.742 1.00 97.75 175 VAL A N 1
ATOM 1398 C CA . VAL A 1 175 ? 5.106 0.810 6.456 1.00 97.75 175 VAL A CA 1
ATOM 1399 C C . VAL A 1 175 ? 5.343 0.699 7.952 1.00 97.75 175 VAL A C 1
ATOM 1401 O O . VAL A 1 175 ? 5.772 -0.349 8.442 1.00 97.75 175 VAL A O 1
ATOM 1404 N N . ALA A 1 176 ? 5.068 1.774 8.679 1.00 97.56 176 ALA A N 1
ATOM 1405 C CA . ALA A 1 176 ? 5.110 1.771 10.131 1.00 97.56 176 ALA A CA 1
ATOM 1406 C C . ALA A 1 176 ? 3.818 2.314 10.712 1.00 97.56 176 ALA A C 1
ATOM 1408 O O . ALA A 1 176 ? 3.227 3.261 10.199 1.00 97.56 176 ALA A O 1
ATOM 1409 N N . TYR A 1 177 ? 3.426 1.704 11.817 1.00 97.38 177 TYR A N 1
ATOM 1410 C CA . TYR A 1 177 ? 2.279 2.065 12.611 1.00 97.38 177 TYR A CA 1
ATOM 1411 C C . TYR A 1 177 ? 2.703 2.310 14.050 1.00 97.38 177 TYR A C 1
ATOM 1413 O O . TYR A 1 177 ? 3.540 1.588 14.607 1.00 97.38 177 TYR A O 1
ATOM 1421 N N . GLU A 1 178 ? 2.059 3.285 14.672 1.00 95.94 178 GLU A N 1
ATOM 1422 C CA . GLU A 1 178 ? 2.212 3.598 16.083 1.00 95.94 178 GLU A CA 1
ATOM 1423 C C . GLU A 1 178 ? 0.888 3.448 16.830 1.00 95.94 178 GLU A C 1
ATOM 1425 O O . GLU A 1 178 ? -0.190 3.707 16.295 1.00 95.94 178 GLU A O 1
ATOM 1430 N N . LEU A 1 179 ? 0.978 3.011 18.083 1.00 93.38 179 LEU A N 1
ATOM 1431 C CA . LEU A 1 179 ? -0.141 3.021 19.017 1.00 93.38 179 LEU A CA 1
ATOM 1432 C C . LEU A 1 179 ? 0.149 4.094 20.066 1.00 93.38 179 LEU A C 1
ATOM 1434 O O . LEU A 1 179 ? 0.975 3.880 20.962 1.00 93.38 179 LEU A O 1
ATOM 1438 N N . ARG A 1 180 ? -0.483 5.266 19.934 1.00 90.56 180 ARG A N 1
ATOM 1439 C CA . ARG A 1 180 ? -0.247 6.376 20.865 1.00 90.56 180 ARG A CA 1
ATOM 1440 C C . ARG A 1 180 ? -0.955 6.134 22.192 1.00 90.56 180 ARG A C 1
ATOM 1442 O O . ARG A 1 180 ? -1.903 5.356 22.310 1.00 90.56 180 ARG A O 1
ATOM 1449 N N . ASP A 1 181 ? -0.493 6.833 23.223 1.00 83.94 181 ASP A N 1
ATOM 1450 C CA . ASP A 1 181 ? -1.099 6.733 24.546 1.00 83.94 181 ASP A CA 1
ATOM 1451 C C . ASP A 1 181 ? -2.567 7.185 24.502 1.00 83.94 181 ASP A C 1
ATOM 1453 O O . ASP A 1 181 ? -2.869 8.290 24.057 1.00 83.94 181 ASP A O 1
ATOM 1457 N N . LYS A 1 182 ? -3.468 6.338 25.027 1.00 79.88 182 LYS A N 1
ATOM 1458 C CA . LYS A 1 182 ? -4.939 6.515 25.042 1.00 79.88 182 LYS A CA 1
ATOM 1459 C C . LYS A 1 182 ? -5.646 6.303 23.692 1.00 79.88 182 LYS A C 1
ATOM 1461 O O . LYS A 1 182 ? -6.859 6.518 23.601 1.00 79.88 182 LYS A O 1
ATOM 1466 N N . GLU A 1 183 ? -4.934 5.862 22.660 1.00 83.62 183 GLU A N 1
ATOM 1467 C CA . GLU A 1 183 ? -5.557 5.394 21.423 1.00 83.62 183 GLU A CA 1
ATOM 1468 C C . GLU A 1 183 ? -5.906 3.906 21.516 1.00 83.62 183 GLU A C 1
ATOM 1470 O O . GLU A 1 183 ? -5.212 3.120 22.162 1.00 83.62 183 GLU A O 1
ATOM 1475 N N . LEU A 1 184 ? -7.021 3.527 20.888 1.00 85.81 184 LEU A N 1
ATOM 1476 C CA . LEU A 1 184 ? -7.481 2.136 20.815 1.00 85.81 184 LEU A CA 1
ATOM 1477 C C . LEU A 1 184 ? -6.984 1.416 19.554 1.00 85.81 184 LEU A C 1
ATOM 1479 O O . LEU A 1 184 ? -7.118 0.196 19.424 1.00 85.81 184 LEU A O 1
ATOM 1483 N N . ASP A 1 185 ? -6.440 2.175 18.608 1.00 89.62 185 ASP A N 1
ATOM 1484 C CA . ASP A 1 185 ? -6.141 1.728 17.261 1.00 89.62 185 ASP A CA 1
ATOM 1485 C C . ASP A 1 185 ? -4.755 2.185 16.828 1.00 89.62 185 ASP A C 1
ATOM 1487 O O . ASP A 1 185 ? -4.275 3.244 17.222 1.00 89.62 185 ASP A O 1
ATOM 1491 N N . TRP A 1 186 ? -4.136 1.363 15.988 1.00 92.56 186 TRP A N 1
ATOM 1492 C CA . TRP A 1 186 ? -2.863 1.658 15.349 1.00 92.56 186 TRP A CA 1
ATOM 1493 C C . TRP A 1 186 ? -3.036 2.709 14.258 1.00 92.56 186 TRP A C 1
ATOM 1495 O O . TRP A 1 186 ? -3.879 2.550 13.377 1.00 92.56 186 TRP A O 1
ATOM 1505 N N . ASN A 1 187 ? -2.206 3.740 14.269 1.00 93.00 187 ASN A N 1
ATOM 1506 C CA . ASN A 1 187 ? -2.215 4.789 13.259 1.00 93.00 187 ASN A CA 1
ATOM 1507 C C . ASN A 1 187 ? -1.004 4.652 12.346 1.00 93.00 187 ASN A C 1
ATOM 1509 O O . ASN A 1 187 ? 0.094 4.367 12.824 1.00 93.00 187 ASN A O 1
ATOM 1513 N N . LEU A 1 188 ? -1.219 4.819 11.039 1.00 95.31 188 LEU A N 1
ATOM 1514 C CA . LEU A 1 188 ? -0.135 4.834 10.063 1.00 95.31 188 LEU A CA 1
ATOM 1515 C C . LEU A 1 188 ? 0.761 6.045 10.360 1.00 95.31 188 LEU A C 1
ATOM 1517 O O . LEU A 1 188 ? 0.293 7.181 10.334 1.00 95.31 188 LEU A O 1
ATOM 1521 N N . ASP A 1 189 ? 2.026 5.777 10.667 1.00 96.00 189 ASP A N 1
ATOM 1522 C CA . ASP A 1 189 ? 3.045 6.783 10.976 1.00 96.00 189 ASP A CA 1
ATOM 1523 C C . ASP A 1 189 ? 3.738 7.227 9.683 1.00 96.00 189 ASP A C 1
ATOM 1525 O O . ASP A 1 189 ? 3.682 8.393 9.294 1.00 96.00 189 ASP A O 1
ATOM 1529 N N . TYR A 1 190 ? 4.320 6.271 8.951 1.00 95.00 190 TYR A N 1
ATOM 1530 C CA . TYR A 1 190 ? 4.969 6.555 7.675 1.00 95.00 190 TYR A CA 1
ATOM 1531 C C . TYR A 1 190 ? 4.859 5.412 6.668 1.00 95.00 190 TYR A C 1
ATOM 1533 O O . TYR A 1 190 ? 4.684 4.237 7.008 1.00 95.00 190 TYR A O 1
ATOM 1541 N N . VAL A 1 191 ? 5.066 5.789 5.406 1.00 96.06 191 VAL A N 1
ATOM 1542 C CA . VAL A 1 191 ? 5.258 4.896 4.265 1.00 96.06 191 VAL A CA 1
ATOM 1543 C C . VAL A 1 191 ? 6.558 5.292 3.582 1.00 96.06 191 VAL A C 1
ATOM 1545 O O . VAL A 1 191 ? 6.737 6.445 3.203 1.00 96.06 191 VAL A O 1
ATOM 1548 N N . LEU A 1 192 ? 7.472 4.341 3.430 1.00 93.25 192 LEU A N 1
ATOM 1549 C CA . LEU A 1 192 ? 8.733 4.538 2.726 1.00 93.25 192 LEU A CA 1
ATOM 1550 C C . LEU A 1 192 ? 8.840 3.524 1.598 1.00 93.25 192 LEU A C 1
ATOM 1552 O O . LEU A 1 192 ? 8.761 2.318 1.833 1.00 93.25 192 LEU A O 1
ATOM 1556 N N . SER A 1 193 ? 9.048 4.003 0.377 1.00 91.88 193 SER A N 1
ATOM 1557 C CA . SER A 1 193 ? 9.418 3.125 -0.726 1.00 91.88 193 SER A CA 1
ATOM 1558 C C . SER A 1 193 ? 10.842 2.626 -0.541 1.00 91.88 193 SER A C 1
ATOM 1560 O O . SER A 1 193 ? 11.728 3.373 -0.139 1.00 91.88 193 SER A O 1
ATOM 1562 N N . GLN A 1 194 ? 11.059 1.348 -0.828 1.00 91.19 194 GLN A N 1
ATOM 1563 C CA . GLN A 1 194 ? 12.387 0.738 -0.920 1.00 91.19 194 GLN A CA 1
ATOM 1564 C C . GLN A 1 194 ? 12.766 0.433 -2.377 1.00 91.19 194 GLN A C 1
ATOM 1566 O O . GLN A 1 194 ? 13.811 -0.165 -2.639 1.00 91.19 194 GLN A O 1
ATOM 1571 N N . GLY A 1 195 ? 11.900 0.796 -3.324 1.00 87.00 195 GLY A N 1
ATOM 1572 C CA . GLY A 1 195 ? 12.117 0.600 -4.747 1.00 87.00 195 GLY A CA 1
ATOM 1573 C C . GLY A 1 195 ? 10.823 0.379 -5.516 1.00 87.00 195 GLY A C 1
ATOM 1574 O O . GLY A 1 195 ? 9.937 -0.360 -5.068 1.00 87.00 195 GLY A O 1
ATOM 1575 N N . MET A 1 196 ? 10.766 0.979 -6.701 1.00 87.56 196 MET A N 1
ATOM 1576 C CA . MET A 1 196 ? 9.727 0.751 -7.697 1.00 87.56 196 MET A CA 1
ATOM 1577 C C . MET A 1 196 ? 10.362 0.267 -9.002 1.00 87.56 196 MET A C 1
ATOM 1579 O O . MET A 1 196 ? 11.194 0.941 -9.602 1.00 87.56 196 MET A O 1
ATOM 1583 N N . ASP A 1 197 ? 9.960 -0.911 -9.463 1.00 82.69 197 ASP A N 1
ATOM 1584 C CA . ASP A 1 197 ? 10.409 -1.469 -10.737 1.00 82.69 197 ASP A CA 1
ATOM 1585 C C . ASP A 1 197 ? 9.197 -1.637 -11.663 1.00 82.69 197 ASP A C 1
ATOM 1587 O O . ASP A 1 197 ? 8.114 -2.029 -11.232 1.00 82.69 197 ASP A O 1
ATOM 1591 N N . ILE A 1 198 ? 9.344 -1.309 -12.946 1.00 78.62 198 ILE A N 1
ATOM 1592 C CA . ILE A 1 198 ? 8.236 -1.407 -13.905 1.00 78.62 198 ILE A CA 1
ATOM 1593 C C . ILE A 1 198 ? 8.019 -2.862 -14.321 1.00 78.62 198 ILE A C 1
ATOM 1595 O O . ILE A 1 198 ? 8.963 -3.605 -14.594 1.00 78.62 198 ILE A O 1
ATOM 1599 N N . ILE A 1 199 ? 6.753 -3.267 -14.388 1.00 77.12 199 ILE A N 1
ATOM 1600 C CA . ILE A 1 199 ? 6.349 -4.622 -14.747 1.00 77.12 199 ILE A CA 1
ATOM 1601 C C . ILE A 1 199 ? 6.418 -4.780 -16.263 1.00 77.12 199 ILE A C 1
ATOM 1603 O O . ILE A 1 199 ? 5.572 -4.285 -17.003 1.00 77.12 199 ILE A O 1
ATOM 1607 N N . LYS A 1 200 ? 7.378 -5.569 -16.744 1.00 68.56 200 LYS A N 1
ATOM 1608 C CA . LYS A 1 200 ? 7.464 -5.915 -18.164 1.00 68.56 200 LYS A CA 1
ATOM 1609 C C . LYS A 1 200 ? 6.257 -6.758 -18.596 1.00 68.56 200 LYS A C 1
ATOM 1611 O O . LYS A 1 200 ? 6.122 -7.911 -18.196 1.00 68.56 200 LYS A O 1
ATOM 1616 N N . THR A 1 201 ? 5.403 -6.207 -19.459 1.00 65.31 201 THR A N 1
ATOM 1617 C CA . THR A 1 201 ? 4.242 -6.936 -20.010 1.00 65.31 201 THR A CA 1
ATOM 1618 C C . THR A 1 201 ? 4.563 -7.740 -21.276 1.00 65.31 201 THR A C 1
ATOM 1620 O O . THR A 1 201 ? 3.788 -8.614 -21.649 1.00 65.31 201 THR A O 1
ATOM 1623 N N . GLY A 1 202 ? 5.683 -7.452 -21.956 1.00 66.38 202 GLY A N 1
ATOM 1624 C CA . GLY A 1 202 ? 6.131 -8.134 -23.184 1.00 66.38 202 GLY A CA 1
ATOM 1625 C C . GLY A 1 202 ? 5.327 -7.805 -24.453 1.00 66.38 202 GLY A C 1
ATOM 1626 O O . GLY A 1 202 ? 5.737 -8.146 -25.559 1.00 66.38 202 GLY A O 1
ATOM 1627 N N . ASN A 1 203 ? 4.201 -7.098 -24.326 1.00 71.75 203 ASN A N 1
ATOM 1628 C CA . ASN A 1 203 ? 3.268 -6.825 -25.428 1.00 71.75 203 ASN A CA 1
ATOM 1629 C C . ASN A 1 203 ? 3.856 -5.970 -26.563 1.00 71.75 203 ASN A C 1
ATOM 1631 O O . ASN A 1 203 ? 3.341 -5.994 -27.680 1.00 71.75 203 ASN A O 1
ATOM 1635 N N . TYR A 1 204 ? 4.905 -5.200 -26.277 1.00 76.06 204 TYR A N 1
ATOM 1636 C CA . TYR A 1 204 ? 5.552 -4.293 -27.227 1.00 76.06 204 TYR A CA 1
ATOM 1637 C C . TYR A 1 204 ? 7.028 -4.639 -27.443 1.00 76.06 204 TYR A C 1
ATOM 1639 O O . TYR A 1 204 ? 7.793 -3.812 -27.943 1.00 76.06 204 TYR A O 1
ATOM 1647 N N . ASP A 1 205 ? 7.437 -5.862 -27.097 1.00 76.06 205 ASP A N 1
ATOM 1648 C CA . ASP A 1 205 ? 8.797 -6.327 -27.342 1.00 76.06 205 ASP A CA 1
ATOM 1649 C C . ASP A 1 205 ? 9.133 -6.226 -28.844 1.00 76.06 205 ASP A C 1
ATOM 1651 O O . ASP A 1 205 ? 8.333 -6.556 -29.721 1.00 76.06 205 ASP A O 1
ATOM 1655 N N . GLY A 1 206 ? 10.316 -5.688 -29.154 1.00 79.62 206 GLY A N 1
ATOM 1656 C CA . GLY A 1 206 ? 10.767 -5.440 -30.530 1.00 79.62 206 GLY A CA 1
ATOM 1657 C C . GLY A 1 206 ? 10.123 -4.235 -31.233 1.00 79.62 206 GLY A C 1
ATOM 1658 O O . GLY A 1 206 ? 10.552 -3.883 -32.337 1.00 79.62 206 GLY A O 1
ATOM 1659 N N . MET A 1 207 ? 9.144 -3.567 -30.607 1.00 87.62 207 MET A N 1
ATOM 1660 C CA . MET A 1 207 ? 8.571 -2.318 -31.130 1.00 87.62 207 MET A CA 1
ATOM 1661 C C . MET A 1 207 ? 9.502 -1.132 -30.926 1.00 87.62 207 MET A C 1
ATOM 1663 O O . MET A 1 207 ? 9.393 -0.158 -31.661 1.00 87.62 207 MET A O 1
ATOM 1667 N N . VAL A 1 208 ? 10.438 -1.216 -29.985 1.00 86.56 208 VAL A N 1
ATOM 1668 C CA . VAL A 1 208 ? 11.521 -0.245 -29.851 1.00 86.56 208 VAL A CA 1
ATOM 1669 C C . VAL A 1 208 ? 12.827 -0.934 -30.184 1.00 86.56 208 VAL A C 1
ATOM 1671 O O . VAL A 1 208 ? 13.122 -2.009 -29.663 1.00 86.56 208 VAL A O 1
ATOM 1674 N N . VAL A 1 209 ? 13.599 -0.321 -31.074 1.00 87.38 209 VAL A N 1
ATOM 1675 C CA . VAL A 1 209 ? 14.952 -0.777 -31.395 1.00 87.38 209 VAL A CA 1
ATOM 1676 C C . VAL A 1 209 ? 15.970 0.288 -31.048 1.00 87.38 209 VAL A C 1
ATOM 1678 O O . VAL A 1 209 ? 15.695 1.483 -31.159 1.00 87.38 209 VAL A O 1
ATOM 1681 N N . VAL A 1 210 ? 17.151 -0.176 -30.664 1.00 85.75 210 VAL A N 1
ATOM 1682 C CA . VAL A 1 210 ? 18.321 0.663 -30.449 1.00 85.75 210 VAL A CA 1
ATOM 1683 C C . VAL A 1 210 ? 19.120 0.703 -31.751 1.00 85.75 210 VAL A C 1
ATOM 1685 O O . VAL A 1 210 ? 19.455 -0.343 -32.304 1.00 85.75 210 VAL A O 1
ATOM 1688 N N . S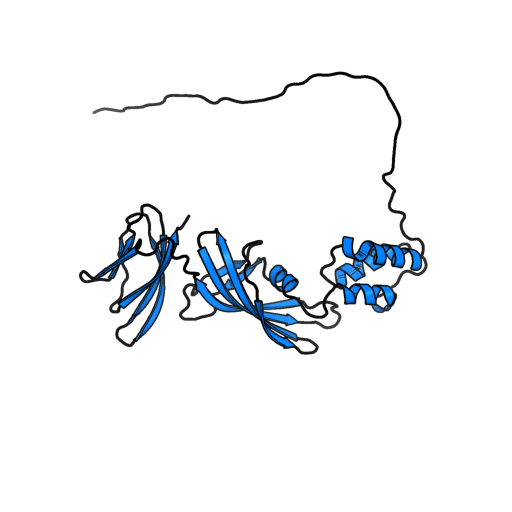ER A 1 211 ? 19.400 1.901 -32.256 1.00 83.75 211 SER A N 1
ATOM 1689 C CA . SER A 1 211 ? 20.262 2.130 -33.424 1.00 83.75 211 SER A CA 1
ATOM 1690 C C . SER A 1 211 ? 21.513 2.869 -32.973 1.00 83.75 211 SER A C 1
ATOM 1692 O O . SER A 1 211 ? 21.389 3.876 -32.277 1.00 83.75 211 SER A O 1
ATOM 1694 N N . SER A 1 212 ? 22.691 2.400 -33.383 1.00 73.75 212 SER A N 1
ATOM 1695 C CA . SER A 1 212 ? 23.994 2.937 -32.970 1.00 73.75 212 SER A CA 1
ATOM 1696 C C . SER A 1 212 ? 24.809 3.405 -34.182 1.00 73.75 212 SER A C 1
ATOM 1698 O O . SER A 1 212 ? 25.853 2.842 -34.497 1.00 73.75 212 SER A O 1
ATOM 1700 N N . ASP A 1 213 ? 24.339 4.439 -34.880 1.00 61.31 213 ASP A N 1
ATOM 1701 C CA . ASP A 1 213 ? 25.002 4.932 -36.103 1.00 61.31 213 ASP A CA 1
ATOM 1702 C C . ASP A 1 213 ? 25.998 6.079 -35.827 1.00 61.31 213 ASP A C 1
ATOM 1704 O O . ASP A 1 213 ? 26.267 6.858 -36.731 1.00 61.31 213 ASP A O 1
ATOM 1708 N N . CYS A 1 214 ? 26.500 6.190 -34.585 1.00 57.16 214 CYS A N 1
ATOM 1709 C CA . CYS A 1 214 ? 27.409 7.200 -33.971 1.00 57.16 214 CYS A CA 1
ATOM 1710 C C . CYS A 1 214 ? 26.839 7.754 -32.650 1.00 57.16 214 CYS A C 1
ATOM 1712 O O . CYS A 1 214 ? 27.551 8.377 -31.866 1.00 57.16 214 CYS A O 1
ATOM 1714 N N . SER A 1 215 ? 25.554 7.520 -32.395 1.00 69.75 215 SER A N 1
ATOM 1715 C CA . SER A 1 215 ? 24.877 7.805 -31.130 1.00 69.75 215 SER A CA 1
ATOM 1716 C C . SER A 1 215 ? 23.748 6.807 -30.929 1.00 69.75 215 SER A C 1
ATOM 1718 O O . SER A 1 215 ? 23.253 6.244 -31.910 1.00 69.75 215 SER A O 1
ATOM 1720 N N . TYR A 1 216 ? 23.334 6.596 -29.682 1.00 81.38 216 TYR A N 1
ATOM 1721 C CA . TYR A 1 216 ? 22.237 5.689 -29.384 1.00 81.38 216 TYR A CA 1
ATOM 1722 C C . TYR A 1 216 ? 20.902 6.383 -29.599 1.00 81.38 216 TYR A C 1
ATOM 1724 O O . TYR A 1 216 ? 20.599 7.423 -29.014 1.00 81.38 216 TYR A O 1
ATOM 1732 N N . PHE A 1 217 ? 20.089 5.783 -30.457 1.00 85.94 217 PHE A N 1
ATOM 1733 C CA . PHE A 1 217 ? 18.722 6.210 -30.671 1.00 85.94 217 PHE A CA 1
ATOM 1734 C C . PHE A 1 217 ? 17.769 5.087 -30.339 1.00 85.94 217 PHE A C 1
ATOM 1736 O O . PHE A 1 217 ? 17.947 3.959 -30.798 1.00 85.94 217 PHE A O 1
ATOM 1743 N N . LEU A 1 218 ? 16.710 5.440 -29.627 1.00 89.56 218 LEU A N 1
ATOM 1744 C CA . LEU A 1 218 ? 15.529 4.607 -29.533 1.00 89.56 218 LEU A CA 1
ATOM 1745 C C . LEU A 1 218 ? 14.646 4.926 -30.730 1.00 89.56 218 LEU A C 1
ATOM 1747 O O . LEU A 1 218 ? 14.410 6.097 -31.033 1.00 89.56 218 LEU A O 1
ATOM 1751 N N . ILE A 1 219 ? 14.154 3.900 -31.415 1.00 90.44 219 ILE A N 1
ATOM 1752 C CA . ILE A 1 219 ? 13.236 4.053 -32.546 1.00 90.44 219 ILE A CA 1
ATOM 1753 C C . ILE A 1 219 ? 11.964 3.280 -32.239 1.00 90.44 219 ILE A C 1
ATOM 1755 O O . ILE A 1 219 ? 11.995 2.052 -32.172 1.00 90.44 219 ILE A O 1
ATOM 1759 N N . ASN A 1 220 ? 10.850 3.995 -32.097 1.00 92.25 220 ASN A N 1
ATOM 1760 C CA . ASN A 1 220 ? 9.532 3.399 -31.958 1.00 92.25 220 ASN A CA 1
ATOM 1761 C C . ASN A 1 220 ? 9.027 2.990 -33.348 1.00 92.25 220 ASN A C 1
ATOM 1763 O O . ASN A 1 220 ? 8.848 3.828 -34.221 1.00 92.25 220 ASN A O 1
ATOM 1767 N N . LYS A 1 221 ? 8.798 1.701 -33.575 1.00 92.25 221 LYS A N 1
ATOM 1768 C CA . LYS A 1 221 ? 8.289 1.140 -34.834 1.00 92.25 221 LYS A CA 1
ATOM 1769 C C . LYS A 1 221 ? 6.767 1.058 -34.890 1.00 92.25 221 LYS A C 1
ATOM 1771 O O . LYS A 1 221 ? 6.229 0.664 -35.923 1.00 92.25 221 LYS A O 1
ATOM 1776 N N . CYS A 1 222 ? 6.067 1.381 -33.807 1.00 89.56 222 CYS A N 1
ATOM 1777 C CA . CYS A 1 222 ? 4.612 1.374 -33.785 1.00 89.56 222 CYS A CA 1
ATOM 1778 C C . CYS A 1 222 ? 4.044 2.787 -33.968 1.00 89.56 222 CYS A C 1
ATOM 1780 O O . CYS A 1 222 ? 4.717 3.790 -33.742 1.00 89.56 222 CYS A O 1
ATOM 1782 N N . SER A 1 223 ? 2.778 2.864 -34.376 1.00 89.88 223 SER A N 1
ATOM 1783 C CA . SER A 1 223 ? 2.047 4.129 -34.522 1.00 89.88 223 SER A CA 1
ATOM 1784 C C . SER A 1 223 ? 1.568 4.713 -33.192 1.00 89.88 223 SER A C 1
ATOM 1786 O O . SER A 1 223 ? 1.154 5.870 -33.141 1.00 89.88 223 SER A O 1
ATOM 1788 N N . SER A 1 224 ? 1.585 3.921 -32.119 1.00 88.50 224 SER A N 1
ATOM 1789 C CA . SER A 1 224 ? 1.137 4.353 -30.797 1.00 88.50 224 SER A CA 1
ATOM 1790 C C . SER A 1 224 ? 2.284 4.987 -30.005 1.00 88.50 224 SER A C 1
ATOM 1792 O O . SER A 1 224 ? 3.434 4.573 -30.158 1.00 88.50 224 SER A O 1
ATOM 1794 N N . PRO A 1 225 ? 1.999 5.960 -29.127 1.00 88.44 225 PRO A N 1
ATOM 1795 C CA . PRO A 1 225 ? 2.960 6.389 -28.126 1.00 88.44 225 PRO A CA 1
ATOM 1796 C C . PRO A 1 225 ? 3.334 5.233 -27.192 1.00 88.44 225 PRO A C 1
ATOM 1798 O O . PRO A 1 225 ? 2.466 4.466 -26.770 1.00 88.44 225 PRO A O 1
ATOM 1801 N N . LEU A 1 226 ? 4.615 5.116 -26.861 1.00 87.50 226 LEU A N 1
ATOM 1802 C CA . LEU A 1 226 ? 5.158 4.107 -25.961 1.00 87.50 226 LEU A CA 1
ATOM 1803 C C . LEU A 1 226 ? 5.923 4.773 -24.813 1.00 87.50 226 LEU A C 1
ATOM 1805 O O . LEU A 1 226 ? 6.646 5.741 -25.027 1.00 87.50 226 LEU A O 1
ATOM 1809 N N . LEU A 1 227 ? 5.776 4.250 -23.602 1.00 85.25 227 LEU A N 1
ATOM 1810 C CA . LEU A 1 227 ? 6.697 4.468 -22.496 1.00 85.25 227 LEU A CA 1
ATOM 1811 C C . LEU A 1 227 ? 7.817 3.430 -22.613 1.00 85.25 227 LEU A C 1
ATOM 1813 O O . LEU A 1 227 ? 7.545 2.233 -22.704 1.00 85.25 227 LEU A O 1
ATOM 1817 N N . VAL A 1 228 ? 9.064 3.886 -22.632 1.00 86.50 228 VAL A N 1
ATOM 1818 C CA . VAL A 1 228 ? 10.240 3.028 -22.799 1.00 86.50 228 VAL A CA 1
ATOM 1819 C C . VAL A 1 228 ? 11.172 3.251 -21.632 1.00 86.50 228 VAL A C 1
ATOM 1821 O O . VAL A 1 228 ? 11.658 4.367 -21.452 1.00 86.50 228 VAL A O 1
ATOM 1824 N N . GLY A 1 229 ? 11.430 2.200 -20.862 1.00 86.75 229 GLY A N 1
ATOM 1825 C CA . GLY A 1 229 ? 12.491 2.202 -19.866 1.00 86.75 229 GLY A CA 1
ATOM 1826 C C . GLY A 1 229 ? 13.724 1.493 -20.374 1.00 86.75 229 GLY A C 1
ATOM 1827 O O . GLY A 1 229 ? 13.642 0.488 -21.088 1.00 86.75 229 GLY A O 1
ATOM 1828 N N . TYR A 1 230 ? 14.868 2.046 -20.011 1.00 86.38 230 TYR A N 1
ATOM 1829 C CA . TYR A 1 230 ? 16.154 1.541 -20.434 1.00 86.38 230 TYR A CA 1
ATOM 1830 C C . TYR A 1 230 ? 17.225 1.795 -19.379 1.00 86.38 230 TYR A C 1
ATOM 1832 O O . TYR A 1 230 ? 17.186 2.783 -18.642 1.00 86.38 230 TYR A O 1
ATOM 1840 N N . THR A 1 231 ? 18.221 0.920 -19.377 1.00 87.44 231 THR A N 1
ATOM 1841 C CA . THR A 1 231 ? 19.416 1.011 -18.554 1.00 87.44 231 THR A CA 1
ATOM 1842 C C . THR A 1 231 ? 20.574 1.432 -19.444 1.00 87.44 231 THR A C 1
ATOM 1844 O O . THR A 1 231 ? 20.857 0.811 -20.472 1.00 87.44 231 THR A O 1
ATOM 1847 N N . LEU A 1 232 ? 21.231 2.515 -19.052 1.00 87.19 232 LEU A N 1
ATOM 1848 C CA . LEU A 1 232 ? 22.502 2.960 -19.599 1.00 87.19 232 LEU A CA 1
ATOM 1849 C C . LEU A 1 232 ? 23.608 2.255 -18.831 1.00 87.19 232 LEU A C 1
ATOM 1851 O O . LEU A 1 232 ? 23.657 2.375 -17.613 1.00 87.19 232 LEU A O 1
ATOM 1855 N N . VAL A 1 233 ? 24.466 1.525 -19.530 1.00 86.62 233 VAL A N 1
ATOM 1856 C CA . VAL A 1 233 ? 25.669 0.909 -18.966 1.00 86.62 233 VAL A CA 1
ATOM 1857 C C . VAL A 1 233 ? 26.859 1.723 -19.444 1.00 86.62 233 VAL A C 1
ATOM 1859 O O . VAL A 1 233 ? 27.232 1.624 -20.613 1.00 86.62 233 VAL A O 1
ATOM 1862 N N . GLU A 1 234 ? 27.406 2.566 -18.578 1.00 83.50 234 GLU A N 1
ATOM 1863 C CA . GLU A 1 234 ? 28.533 3.442 -18.884 1.00 83.50 234 GLU A CA 1
ATOM 1864 C C . GLU A 1 234 ? 29.848 2.657 -19.020 1.00 83.50 234 GLU A C 1
ATOM 1866 O O . GLU A 1 234 ? 29.949 1.473 -18.687 1.00 83.50 234 GLU A O 1
ATOM 1871 N N . SER A 1 235 ? 30.862 3.296 -19.605 1.00 81.25 235 SER A N 1
ATOM 1872 C CA . SER A 1 235 ? 32.131 2.648 -19.973 1.00 81.25 235 SER A CA 1
ATOM 1873 C C . SER A 1 235 ? 32.944 2.146 -18.774 1.00 81.25 235 SER A C 1
ATOM 1875 O O . SER A 1 235 ? 33.801 1.280 -18.938 1.00 81.25 235 SER A O 1
ATOM 1877 N N . ASP A 1 236 ? 32.707 2.704 -17.591 1.00 83.25 236 ASP A N 1
ATOM 1878 C CA . ASP A 1 236 ? 33.296 2.312 -16.307 1.00 83.25 236 ASP A CA 1
ATOM 1879 C C . ASP A 1 236 ? 32.526 1.182 -15.601 1.00 83.25 236 ASP A C 1
ATOM 1881 O O . ASP A 1 236 ? 33.011 0.637 -14.609 1.00 83.25 236 ASP A O 1
ATOM 1885 N N . GLY A 1 237 ? 31.384 0.767 -16.158 1.00 82.50 237 GLY A N 1
ATOM 1886 C CA . GLY A 1 237 ? 30.521 -0.274 -15.611 1.00 82.50 237 GLY A CA 1
ATOM 1887 C C . GLY A 1 237 ? 29.374 0.254 -14.753 1.00 82.50 237 GLY A C 1
ATOM 1888 O O . GLY A 1 237 ? 28.552 -0.559 -14.322 1.00 82.50 237 GLY A O 1
ATOM 1889 N N . ASP A 1 238 ? 29.276 1.569 -14.541 1.00 84.19 238 ASP A N 1
ATOM 1890 C CA . ASP A 1 238 ? 28.154 2.156 -13.817 1.00 84.19 238 ASP A CA 1
ATOM 1891 C C . ASP A 1 238 ? 26.863 2.032 -14.630 1.00 84.19 238 ASP A C 1
ATOM 1893 O O . ASP A 1 238 ? 26.845 2.101 -15.864 1.00 84.19 238 ASP A O 1
ATOM 1897 N N . THR A 1 239 ? 25.750 1.814 -13.929 1.00 85.00 239 THR A N 1
ATOM 1898 C CA . THR A 1 239 ? 24.440 1.657 -14.559 1.00 85.00 239 THR A CA 1
ATOM 1899 C C . THR A 1 239 ? 23.480 2.740 -14.118 1.00 85.00 239 THR A C 1
ATOM 1901 O O . THR A 1 239 ? 23.299 2.960 -12.923 1.00 85.00 239 THR A O 1
ATOM 1904 N N . LYS A 1 240 ? 22.790 3.354 -15.079 1.00 84.06 240 LYS A N 1
ATOM 1905 C CA . LYS A 1 240 ? 21.749 4.348 -14.823 1.00 84.06 240 LYS A CA 1
ATOM 1906 C C . LYS A 1 240 ? 20.451 3.952 -15.507 1.00 84.06 240 LYS A C 1
ATOM 1908 O O . LYS A 1 240 ? 20.395 3.859 -16.733 1.00 84.06 240 LYS A O 1
ATOM 1913 N N . LYS A 1 241 ? 19.390 3.764 -14.726 1.00 85.25 241 LYS A N 1
ATOM 1914 C CA . LYS A 1 241 ? 18.045 3.541 -15.263 1.00 85.25 241 LYS A CA 1
ATOM 1915 C C . LYS A 1 241 ? 17.408 4.866 -15.662 1.00 85.25 241 LYS A C 1
ATOM 1917 O O . LYS A 1 241 ? 17.581 5.893 -15.011 1.00 85.25 241 LYS A O 1
ATOM 1922 N N . SER A 1 242 ? 16.672 4.857 -16.762 1.00 84.12 242 SER A N 1
ATOM 1923 C CA . SER A 1 242 ? 15.921 6.014 -17.233 1.00 84.12 242 SER A CA 1
ATOM 1924 C C . SER A 1 242 ? 14.686 5.575 -18.008 1.00 84.12 242 SER A C 1
ATOM 1926 O O . SER A 1 242 ? 14.531 4.405 -18.358 1.00 84.12 242 SER A O 1
ATOM 1928 N N . PHE A 1 243 ? 13.788 6.518 -18.275 1.00 85.75 243 PHE A N 1
ATOM 1929 C CA . PHE A 1 243 ? 12.649 6.273 -19.142 1.00 85.75 243 PHE A CA 1
ATOM 1930 C C . PHE A 1 243 ? 12.291 7.496 -19.977 1.00 85.75 243 PHE A C 1
ATOM 1932 O O . PHE A 1 243 ? 12.485 8.640 -19.563 1.00 85.75 243 PHE A O 1
ATOM 1939 N N . CYS A 1 244 ? 11.689 7.256 -21.137 1.00 85.19 244 CYS A N 1
ATOM 1940 C CA . CYS A 1 244 ? 11.140 8.302 -21.985 1.00 85.19 244 CYS A CA 1
ATOM 1941 C C . CYS A 1 244 ? 9.782 7.900 -22.569 1.00 85.19 244 CYS A C 1
ATOM 1943 O O . CYS A 1 244 ? 9.429 6.723 -22.645 1.00 85.19 244 CYS A O 1
ATOM 1945 N N . VAL A 1 245 ? 9.001 8.902 -22.978 1.00 86.69 245 VAL A N 1
ATOM 1946 C CA . VAL A 1 245 ? 7.787 8.691 -23.770 1.00 86.69 245 VAL A CA 1
ATOM 1947 C C . VAL A 1 245 ? 8.131 8.951 -25.228 1.00 86.69 245 VAL A C 1
ATOM 1949 O O . VAL A 1 245 ? 8.498 10.067 -25.583 1.00 86.69 245 VAL A O 1
ATOM 1952 N N . MET A 1 246 ? 7.978 7.931 -26.063 1.00 89.62 246 MET A N 1
ATOM 1953 C CA . MET A 1 246 ? 8.200 7.983 -27.501 1.00 89.62 246 MET A CA 1
ATOM 1954 C C . MET A 1 246 ? 6.869 8.019 -28.240 1.00 89.62 246 MET A C 1
ATOM 1956 O O . MET A 1 246 ? 6.072 7.092 -28.135 1.00 89.62 246 MET A O 1
ATOM 1960 N N . LYS A 1 247 ? 6.620 9.043 -29.047 1.00 90.19 247 LYS A N 1
ATOM 1961 C CA . LYS A 1 247 ? 5.485 9.100 -29.974 1.00 90.19 247 LYS A CA 1
ATOM 1962 C C . LYS A 1 247 ? 5.595 8.005 -31.038 1.00 90.19 247 LYS A C 1
ATOM 1964 O O . LYS A 1 247 ? 6.645 7.390 -31.235 1.00 90.19 247 LYS A O 1
ATOM 1969 N N . GLY A 1 248 ? 4.487 7.757 -31.734 1.00 91.38 248 GLY A N 1
ATOM 1970 C CA . GLY A 1 248 ? 4.451 6.788 -32.826 1.00 91.38 248 GLY A CA 1
ATOM 1971 C C . GLY A 1 248 ? 5.453 7.136 -33.926 1.00 91.38 248 GLY A C 1
ATOM 1972 O O . GLY A 1 248 ? 5.507 8.285 -34.361 1.00 91.38 248 GLY A O 1
ATOM 1973 N N . TYR A 1 249 ? 6.236 6.151 -34.367 1.00 91.50 249 TYR A N 1
ATOM 1974 C CA . TYR A 1 249 ? 7.300 6.310 -35.367 1.00 91.50 249 TYR A CA 1
ATOM 1975 C C . TYR A 1 249 ? 8.404 7.319 -34.997 1.00 91.50 249 TYR A C 1
ATOM 1977 O O . TYR A 1 249 ? 9.169 7.746 -35.863 1.00 91.50 249 TYR A O 1
ATOM 1985 N N . GLU A 1 250 ? 8.503 7.713 -33.723 1.00 92.44 250 GLU A N 1
ATOM 1986 C CA . GLU A 1 250 ? 9.504 8.671 -33.259 1.00 92.44 250 GLU A CA 1
ATOM 1987 C C . GLU A 1 250 ? 10.882 8.025 -33.085 1.00 92.44 250 GLU A C 1
ATOM 1989 O O . GLU A 1 250 ? 11.021 6.856 -32.710 1.00 92.44 250 GLU A O 1
ATOM 1994 N N . LYS A 1 251 ? 11.911 8.841 -33.320 1.00 89.50 251 LYS A N 1
ATOM 1995 C CA . LYS A 1 251 ? 13.299 8.557 -32.978 1.00 89.50 251 LYS A CA 1
ATOM 1996 C C . LYS A 1 251 ? 13.703 9.478 -31.828 1.00 89.50 251 LYS A C 1
ATOM 1998 O O . LYS A 1 251 ? 13.732 10.692 -32.011 1.00 89.50 251 LYS A O 1
ATOM 2003 N N . SER A 1 252 ? 14.009 8.906 -30.666 1.00 87.06 252 SER A N 1
ATOM 2004 C CA . SER A 1 252 ? 14.477 9.651 -29.494 1.00 87.06 252 SER A CA 1
ATOM 2005 C C . SER A 1 252 ? 15.979 9.472 -29.338 1.00 87.06 252 SER A C 1
ATOM 2007 O O . SER A 1 252 ? 16.484 8.349 -29.377 1.00 87.06 252 SER A O 1
ATOM 2009 N N . TYR A 1 253 ? 16.688 10.583 -29.165 1.00 85.00 253 TYR A N 1
ATOM 2010 C CA . TYR A 1 253 ? 18.110 10.573 -28.848 1.00 85.00 253 TYR A CA 1
ATOM 2011 C C . TYR A 1 253 ? 18.323 10.143 -27.396 1.00 85.00 253 TYR A C 1
ATOM 2013 O O . TYR A 1 253 ? 17.579 10.569 -26.512 1.00 85.00 253 TYR A O 1
ATOM 2021 N N . VAL A 1 254 ? 19.331 9.305 -27.171 1.00 83.38 254 VAL A N 1
ATOM 2022 C CA . VAL A 1 254 ? 19.806 8.924 -25.844 1.00 83.38 254 VAL A CA 1
ATOM 2023 C C . VAL A 1 254 ? 21.271 9.318 -25.769 1.00 83.38 254 VAL A C 1
ATOM 2025 O O . VAL A 1 254 ? 22.130 8.705 -26.404 1.00 83.38 254 VAL A O 1
ATOM 2028 N N . GLU A 1 255 ? 21.544 10.385 -25.023 1.00 73.94 255 GLU A N 1
ATOM 2029 C CA . GLU A 1 255 ? 22.903 10.872 -24.823 1.00 73.94 255 GLU A CA 1
ATOM 2030 C C . GLU A 1 255 ? 23.656 9.906 -23.911 1.00 73.94 255 GLU A C 1
ATOM 2032 O O . GLU A 1 255 ? 23.435 9.874 -22.702 1.00 73.94 255 GLU A O 1
ATOM 2037 N N . THR A 1 256 ? 24.503 9.063 -24.494 1.00 73.38 256 THR A N 1
ATOM 2038 C CA . THR A 1 256 ? 25.362 8.164 -23.725 1.00 73.38 256 THR A CA 1
ATOM 2039 C C . THR A 1 256 ? 26.599 7.763 -24.520 1.00 73.38 256 THR A C 1
ATOM 2041 O O . THR A 1 256 ? 26.561 7.637 -25.747 1.00 73.38 256 THR A O 1
ATOM 2044 N N . HIS A 1 257 ? 27.693 7.534 -23.796 1.00 71.19 257 HIS A N 1
ATOM 2045 C CA . HIS A 1 257 ? 28.911 6.898 -24.301 1.00 71.19 257 HIS A CA 1
ATOM 2046 C C . HIS A 1 257 ? 28.938 5.380 -24.033 1.00 71.19 257 HIS A C 1
ATOM 2048 O O . HIS A 1 257 ? 29.896 4.714 -24.419 1.00 71.19 257 HIS A O 1
ATOM 2054 N N . GLY A 1 258 ? 27.897 4.849 -23.383 1.00 78.06 258 GLY A N 1
ATOM 2055 C CA . GLY A 1 258 ? 27.776 3.467 -22.925 1.00 78.06 258 GLY A CA 1
ATOM 2056 C C . GLY A 1 258 ? 26.896 2.575 -23.805 1.00 78.06 258 GLY A C 1
ATOM 2057 O O . GLY A 1 258 ? 26.614 2.907 -24.947 1.00 78.06 258 GLY A O 1
ATOM 2058 N N . THR A 1 259 ? 26.449 1.429 -23.289 1.00 84.50 259 THR A N 1
ATOM 2059 C CA . THR A 1 259 ? 25.465 0.545 -23.945 1.00 84.50 259 THR A CA 1
ATOM 2060 C C . THR A 1 259 ? 24.057 0.855 -23.445 1.00 84.50 259 THR A C 1
ATOM 2062 O O . THR A 1 259 ? 23.861 1.075 -22.254 1.00 84.50 259 THR A O 1
ATOM 2065 N N . VAL A 1 260 ? 23.059 0.828 -24.332 1.00 85.88 260 VAL A N 1
ATOM 2066 C CA . VAL A 1 260 ? 21.643 0.962 -23.951 1.00 85.88 260 VAL A CA 1
ATOM 2067 C C . VAL A 1 260 ? 20.975 -0.408 -23.953 1.00 85.88 260 VAL A C 1
ATOM 2069 O O . VAL A 1 260 ? 20.934 -1.079 -24.985 1.00 85.88 260 VAL A O 1
ATOM 2072 N N . VAL A 1 261 ? 20.407 -0.799 -22.815 1.00 85.94 261 VAL A N 1
ATOM 2073 C CA . VAL A 1 261 ? 19.609 -2.020 -22.663 1.00 85.94 261 VAL A CA 1
ATOM 2074 C C . VAL A 1 261 ? 18.152 -1.626 -22.459 1.00 85.94 261 VAL A C 1
ATOM 2076 O O . VAL A 1 261 ? 17.843 -0.865 -21.551 1.00 85.94 261 VAL A O 1
ATOM 2079 N N . ILE A 1 262 ? 17.249 -2.118 -23.313 1.00 85.12 262 ILE A N 1
ATOM 2080 C CA . ILE A 1 262 ? 15.809 -1.891 -23.134 1.00 85.12 262 ILE A CA 1
ATOM 2081 C C . ILE A 1 262 ? 15.285 -2.838 -22.066 1.00 85.12 262 ILE A C 1
ATOM 2083 O O . ILE A 1 262 ? 15.305 -4.058 -22.250 1.00 85.12 262 ILE A O 1
ATOM 2087 N N . ASP A 1 263 ? 14.759 -2.267 -20.992 1.00 81.31 263 ASP A N 1
ATOM 2088 C CA . ASP A 1 263 ? 14.237 -3.032 -19.869 1.00 81.31 263 ASP A CA 1
ATOM 2089 C C . ASP A 1 263 ? 12.771 -3.399 -20.101 1.00 81.31 263 ASP A C 1
ATOM 2091 O O . ASP A 1 263 ? 12.388 -4.571 -20.021 1.00 81.31 263 ASP A O 1
ATOM 2095 N N . PHE A 1 264 ? 11.954 -2.411 -20.477 1.00 78.94 264 PHE A N 1
ATOM 2096 C CA . PHE A 1 264 ? 10.537 -2.605 -20.775 1.00 78.94 264 PHE A CA 1
ATOM 2097 C C . PHE A 1 264 ? 10.017 -1.595 -21.808 1.00 78.94 264 PHE A C 1
ATOM 2099 O O . PHE A 1 264 ? 10.585 -0.522 -22.026 1.00 78.94 264 PHE A O 1
ATOM 2106 N N . ILE A 1 265 ? 8.895 -1.956 -22.433 1.00 79.50 265 ILE A N 1
ATOM 2107 C CA . ILE A 1 265 ? 8.162 -1.126 -23.388 1.00 79.50 265 ILE A CA 1
ATOM 2108 C C . ILE A 1 265 ? 6.667 -1.290 -23.108 1.00 79.50 265 ILE A C 1
ATOM 2110 O O . ILE A 1 265 ? 6.150 -2.409 -23.092 1.00 79.50 265 ILE A O 1
ATOM 2114 N N . GLU A 1 266 ? 5.962 -0.179 -22.932 1.00 79.06 266 GLU A N 1
ATOM 2115 C CA . GLU A 1 266 ? 4.529 -0.154 -22.640 1.00 79.06 266 GLU A CA 1
ATOM 2116 C C . GLU A 1 266 ? 3.823 0.892 -23.497 1.00 79.06 266 GLU A C 1
ATOM 2118 O O . GLU A 1 266 ? 4.425 1.877 -23.910 1.00 79.06 266 GLU A O 1
ATOM 2123 N N . LYS A 1 267 ? 2.531 0.710 -23.778 1.00 78.62 267 LYS A N 1
ATOM 2124 C CA . LYS A 1 267 ? 1.758 1.714 -24.518 1.00 78.62 267 LYS A CA 1
ATOM 2125 C C . LYS A 1 267 ? 1.320 2.838 -23.599 1.00 78.62 267 LYS A C 1
ATOM 2127 O O . LYS A 1 267 ? 0.681 2.592 -22.579 1.00 78.62 267 LYS A O 1
ATOM 2132 N N . ASN A 1 268 ? 1.622 4.063 -24.013 1.00 73.50 268 ASN A N 1
ATOM 2133 C CA . ASN A 1 268 ? 1.168 5.263 -23.334 1.00 73.50 268 ASN A CA 1
ATOM 2134 C C . ASN A 1 268 ? -0.183 5.708 -23.929 1.00 73.50 268 ASN A C 1
ATOM 2136 O O . ASN A 1 268 ? -0.349 5.683 -25.153 1.00 73.50 268 ASN A O 1
ATOM 2140 N N . TYR A 1 269 ? -1.147 6.039 -23.064 1.00 59.38 269 TYR A N 1
ATOM 2141 C CA . TYR A 1 269 ? -2.517 6.423 -23.440 1.00 59.38 269 TYR A CA 1
ATOM 2142 C C . TYR A 1 269 ? -2.661 7.931 -23.608 1.00 59.38 269 TYR A C 1
ATOM 2144 O O . TYR A 1 269 ? -2.147 8.669 -22.740 1.00 59.38 269 TYR A O 1
#

Secondary structure (DSSP, 8-state):
-----------------------------------------SSHHHHHHHHHHHHHHH---SHHHHHHHHHHHSTTSTT--SSGGGS-HHHHHHHHHHS-SS--HHHHHHHHTTPEEEP--TTSTTTT-EEE--TT-EEEEEEEEEEE-SSEEEEEEEEEEEEETTEEEEEEEEEEEE--TT-SS-EEEEEEEEEEEE----TTTTSEEEEESSSEEEEE-SSS-EEEEEEEE-TTS-EEEEEEEE-TT-EEEE--SSEEEEEEEEE--